Protein AF-A0A7C4GFG8-F1 (afdb_monomer)

pLDDT: mean 74.26, std 21.61, range [38.44, 98.62]

Solvent-accessible surface area (backbone atoms only — not comparable to full-atom values): 19463 Å² total; per-residue (Å²): 144,89,90,84,88,90,86,87,88,87,84,87,86,88,89,88,84,83,84,83,84,82,73,80,92,84,71,86,79,78,85,71,82,82,81,74,78,80,77,83,81,79,94,73,86,81,81,84,80,81,83,83,86,80,90,84,82,90,77,86,83,86,85,88,80,97,74,80,88,69,85,76,69,78,78,68,80,75,89,69,67,100,62,61,68,65,51,54,57,39,33,77,78,38,52,70,59,30,51,53,50,49,53,36,36,74,77,35,53,68,60,38,51,52,53,52,50,52,53,49,50,54,49,48,51,57,46,47,41,57,71,74,56,55,76,80,78,88,78,79,86,78,78,88,76,79,83,70,81,87,75,86,74,78,85,79,78,87,82,87,68,96,78,78,71,84,68,86,66,98,74,78,76,64,84,68,84,76,70,70,97,71,49,65,67,55,50,51,52,48,53,54,49,51,51,50,45,52,51,50,50,51,52,48,54,50,49,58,53,50,47,71,75,47,54,82,87,53,31,63,61,46,51,52,53,49,51,53,51,52,49,54,43,52,50,54,54,47,52,49,53,49,55,52,50,54,50,53,56,50,52,52,50,54,52,49,54,53,52,52,51,53,52,49,55,48,51,51,54,49,53,54,49,50,56,51,49,51,54,50,48,48,61,70,70,68,64,80,82,82,82,128

Secondary structure (DSSP, 8-state):
------------S--SSSSSS---S--PPP-----PPPPPPP---PPPPPPPPPP----PPPP------------PPP---S--HHHHHHHHH-HHHHHHHHHHHHH-HHHHHHHHHHHHHHHHHHHHHHHHTPPP-S-----------------------TT---PPPTT--PPP-PPPTTHHHHHHHHHHHHHHHHHHHHHHHHHHHHHHHS-TTTHHHHHHHHHHHHHHHHHHHHHHHHHHHHHHHHHHHHHHHHHHHHHHHHHHHHHHHHHHHHHHHHHHHTT-TT--

Structure (mmCIF, N/CA/C/O backbone):
data_AF-A0A7C4GFG8-F1
#
_entry.id   AF-A0A7C4GFG8-F1
#
loop_
_atom_site.group_PDB
_atom_site.id
_atom_site.type_symbol
_atom_site.label_atom_id
_atom_site.label_alt_id
_atom_site.label_comp_id
_atom_site.label_asym_id
_atom_site.label_entity_id
_atom_site.label_seq_id
_atom_site.pdbx_PDB_ins_code
_atom_site.Cartn_x
_atom_site.Cartn_y
_atom_site.Cartn_z
_atom_site.occupancy
_atom_site.B_iso_or_equiv
_atom_site.auth_seq_id
_atom_site.auth_comp_id
_atom_site.auth_asym_id
_atom_site.auth_atom_id
_atom_site.pdbx_PDB_model_num
ATOM 1 N N . MET A 1 1 ? 33.719 21.332 -24.623 1.00 42.19 1 MET A N 1
ATOM 2 C CA . MET A 1 1 ? 33.483 22.130 -23.396 1.00 42.19 1 MET A CA 1
ATOM 3 C C . MET A 1 1 ? 32.254 23.012 -23.576 1.00 42.19 1 MET A C 1
ATOM 5 O O . MET A 1 1 ? 32.405 24.100 -24.112 1.00 42.19 1 MET A O 1
ATOM 9 N N . ARG A 1 2 ? 31.061 22.526 -23.205 1.00 41.97 2 ARG A N 1
ATOM 10 C CA . ARG A 1 2 ? 29.791 23.273 -23.040 1.00 41.97 2 ARG A CA 1
ATOM 11 C C . ARG A 1 2 ? 28.675 22.237 -22.879 1.00 41.97 2 ARG A C 1
ATOM 13 O O . ARG A 1 2 ? 28.171 21.784 -23.888 1.00 41.97 2 ARG A O 1
ATOM 20 N N . PHE A 1 3 ? 28.368 21.814 -21.654 1.00 38.44 3 PHE A N 1
ATOM 21 C CA . PHE A 1 3 ? 27.073 21.226 -21.271 1.00 38.44 3 PHE A CA 1
ATOM 22 C C . PHE A 1 3 ? 27.054 21.068 -19.746 1.00 38.44 3 PHE A C 1
ATOM 24 O O . PHE A 1 3 ? 27.260 19.997 -19.189 1.00 38.44 3 PHE A O 1
ATOM 31 N N . THR A 1 4 ? 26.849 22.189 -19.065 1.00 50.50 4 THR A N 1
ATOM 32 C CA . THR A 1 4 ? 26.560 22.223 -17.633 1.00 50.50 4 THR A CA 1
ATOM 33 C C . THR A 1 4 ? 25.453 23.244 -17.484 1.00 50.50 4 THR A C 1
ATOM 35 O O . THR A 1 4 ? 25.737 24.422 -17.639 1.00 50.50 4 THR A O 1
ATOM 38 N N . ILE A 1 5 ? 24.208 22.788 -17.325 1.00 51.50 5 ILE A N 1
ATOM 39 C CA . ILE A 1 5 ? 23.040 23.475 -16.736 1.00 51.50 5 ILE A CA 1
ATOM 40 C C . ILE A 1 5 ? 21.827 22.570 -17.010 1.00 51.50 5 ILE A C 1
ATOM 42 O O . ILE A 1 5 ? 21.435 22.432 -18.164 1.00 51.50 5 ILE A O 1
ATOM 46 N N . LEU A 1 6 ? 21.290 21.948 -15.948 1.00 43.38 6 LEU A N 1
ATOM 47 C CA . LEU A 1 6 ? 19.869 21.604 -15.694 1.00 43.38 6 LEU A CA 1
ATOM 48 C C . LEU A 1 6 ? 19.703 20.319 -14.866 1.00 43.38 6 LEU A C 1
ATOM 50 O O . LEU A 1 6 ? 19.162 19.332 -15.345 1.00 43.38 6 LEU A O 1
ATOM 54 N N . ILE A 1 7 ? 20.086 20.353 -13.586 1.00 46.88 7 ILE A N 1
ATOM 55 C CA . ILE A 1 7 ? 19.428 19.533 -12.554 1.00 46.88 7 ILE A CA 1
ATOM 56 C C . ILE A 1 7 ? 19.341 20.377 -11.281 1.00 46.88 7 ILE A C 1
ATOM 58 O O . ILE A 1 7 ? 20.298 20.442 -10.517 1.00 46.88 7 ILE A O 1
ATOM 62 N N . LEU A 1 8 ? 18.215 21.068 -11.076 1.00 43.66 8 LEU A N 1
ATOM 63 C CA . LEU A 1 8 ? 17.893 21.693 -9.786 1.00 43.66 8 LEU A CA 1
ATOM 64 C C . LEU A 1 8 ? 16.396 22.029 -9.660 1.00 43.66 8 LEU A C 1
ATOM 66 O O . LEU A 1 8 ? 16.028 23.172 -9.438 1.00 43.66 8 LEU A O 1
ATOM 70 N N . VAL A 1 9 ? 15.518 21.028 -9.798 1.00 44.75 9 VAL A N 1
ATOM 71 C CA . VAL A 1 9 ? 14.131 21.099 -9.287 1.00 44.75 9 VAL A CA 1
ATOM 72 C C . VAL A 1 9 ? 13.690 19.700 -8.841 1.00 44.75 9 VAL A C 1
ATOM 74 O O . VAL A 1 9 ? 12.982 19.002 -9.556 1.00 44.75 9 VAL A O 1
ATOM 77 N N . ALA A 1 10 ? 14.153 19.257 -7.672 1.00 42.38 10 ALA A N 1
ATOM 78 C CA . ALA A 1 10 ? 13.597 18.091 -6.972 1.00 42.38 10 ALA A CA 1
ATOM 79 C C . ALA A 1 10 ? 13.963 18.123 -5.477 1.00 42.38 10 ALA A C 1
ATOM 81 O O . ALA A 1 10 ? 14.498 17.166 -4.934 1.00 42.38 10 ALA A O 1
ATOM 82 N N . LEU A 1 11 ? 13.724 19.252 -4.810 1.00 47.97 11 LEU A N 1
ATOM 83 C CA . LEU A 1 11 ? 13.857 19.389 -3.356 1.00 47.97 11 LEU A CA 1
ATOM 84 C C . LEU A 1 11 ? 12.803 20.389 -2.891 1.00 47.97 11 LEU A C 1
ATOM 86 O O . LEU A 1 11 ? 13.027 21.595 -2.888 1.00 47.97 11 LEU A O 1
ATOM 90 N N . GLY A 1 12 ? 11.608 19.892 -2.583 1.00 40.03 12 GLY A N 1
ATOM 91 C CA . GLY A 1 12 ? 10.535 20.772 -2.136 1.00 40.03 12 GLY A CA 1
ATOM 92 C C . GLY A 1 12 ? 9.185 20.113 -1.923 1.00 40.03 12 GLY A C 1
ATOM 93 O O . GLY A 1 12 ? 8.193 20.781 -2.139 1.00 40.03 12 GLY A O 1
ATOM 94 N N . PHE A 1 13 ? 9.106 18.835 -1.544 1.00 47.03 13 PHE A N 1
ATOM 95 C CA . PHE A 1 13 ? 7.849 18.255 -1.055 1.00 47.03 13 PHE A CA 1
ATOM 96 C C . PHE A 1 13 ? 8.147 17.059 -0.155 1.00 47.03 13 PHE A C 1
ATOM 98 O O . PHE A 1 13 ? 8.148 15.908 -0.578 1.00 47.03 13 PHE A O 1
ATOM 105 N N . GLY A 1 14 ? 8.462 17.343 1.103 1.00 44.38 14 GLY A N 1
ATOM 106 C CA . GLY A 1 14 ? 8.642 16.291 2.092 1.00 44.38 14 GLY A CA 1
ATOM 107 C C . GLY A 1 14 ? 9.339 16.794 3.334 1.00 44.38 14 GLY A C 1
ATOM 108 O O . GLY A 1 14 ? 10.444 16.356 3.586 1.00 44.38 14 GLY A O 1
ATOM 109 N N . TRP A 1 15 ? 8.726 17.725 4.070 1.00 40.28 15 TRP A N 1
ATOM 110 C CA . TRP A 1 15 ? 9.074 18.046 5.463 1.00 40.28 15 TRP A CA 1
ATOM 111 C C . TRP A 1 15 ? 7.936 18.874 6.085 1.00 40.28 15 TRP A C 1
ATOM 113 O O . TRP A 1 15 ? 8.014 20.089 6.216 1.00 40.28 15 TRP A O 1
ATOM 123 N N . SER A 1 16 ? 6.804 18.237 6.402 1.00 44.47 16 SER A N 1
ATOM 124 C CA . SER A 1 16 ? 5.731 18.867 7.201 1.00 44.47 16 SER A CA 1
ATOM 125 C C . SER A 1 16 ? 4.905 17.848 7.999 1.00 44.47 16 SER A C 1
ATOM 127 O O . SER A 1 16 ? 3.702 18.012 8.159 1.00 44.47 16 SER A O 1
ATOM 129 N N . ALA A 1 17 ? 5.528 16.775 8.501 1.00 47.00 17 ALA A N 1
ATOM 130 C CA . ALA A 1 17 ? 4.822 15.780 9.322 1.00 47.00 17 ALA A CA 1
ATOM 131 C C . ALA A 1 17 ? 5.626 15.278 10.538 1.00 47.00 17 ALA A C 1
ATOM 133 O O . ALA A 1 17 ? 5.360 14.191 11.038 1.00 47.00 17 ALA A O 1
ATOM 134 N N . ALA A 1 18 ? 6.600 16.053 11.032 1.00 44.81 18 ALA A N 1
ATOM 135 C CA . ALA A 1 18 ? 7.480 15.629 12.131 1.00 44.81 18 ALA A CA 1
ATOM 136 C C . ALA A 1 18 ? 7.451 16.532 13.383 1.00 44.81 18 ALA A C 1
ATOM 138 O O . ALA A 1 18 ? 8.339 16.426 14.221 1.00 44.81 18 ALA A O 1
ATOM 139 N N . SER A 1 19 ? 6.440 17.393 13.562 1.00 45.50 19 SER A N 1
ATOM 140 C CA . SER A 1 19 ? 6.396 18.328 14.710 1.00 45.50 19 SER A CA 1
ATOM 141 C C . SER A 1 19 ? 5.303 18.051 15.752 1.00 45.50 19 SER A C 1
ATOM 143 O O . SER A 1 19 ? 5.120 18.862 16.650 1.00 45.50 19 SER A O 1
ATOM 145 N N . VAL A 1 20 ? 4.589 16.918 15.695 1.00 49.31 20 VAL A N 1
ATOM 146 C CA . VAL A 1 20 ? 3.471 16.636 16.632 1.00 49.31 20 VAL A CA 1
ATOM 147 C C . VAL A 1 20 ? 3.849 15.696 17.794 1.00 49.31 20 VAL A C 1
ATOM 149 O O . VAL A 1 20 ? 3.065 15.509 18.715 1.00 49.31 20 VAL A O 1
ATOM 152 N N . LEU A 1 21 ? 5.063 15.136 17.831 1.00 47.81 21 LEU A N 1
ATOM 153 C CA . LEU A 1 21 ? 5.415 14.061 18.781 1.00 47.81 21 LEU A CA 1
ATOM 154 C C . LEU A 1 21 ? 6.311 14.457 19.969 1.00 47.81 21 LEU A C 1
ATOM 156 O O . LEU A 1 21 ? 6.759 13.580 20.699 1.00 47.81 21 LEU A O 1
ATOM 160 N N . ALA A 1 22 ? 6.534 15.749 20.220 1.00 45.22 22 ALA A N 1
ATOM 161 C CA . ALA A 1 22 ? 7.374 16.215 21.331 1.00 45.22 22 ALA A CA 1
ATOM 162 C C . ALA A 1 22 ? 6.616 17.075 22.360 1.00 45.22 22 ALA A C 1
ATOM 164 O O . ALA A 1 22 ? 7.154 18.061 22.856 1.00 45.22 22 ALA A O 1
ATOM 165 N N . GLN A 1 23 ? 5.366 16.724 22.685 1.00 53.97 23 GLN A N 1
ATOM 166 C CA . GLN A 1 23 ? 4.649 17.363 23.791 1.00 53.97 23 GLN A CA 1
ATOM 167 C C . GLN A 1 23 ? 4.740 16.474 25.046 1.00 53.97 23 GLN A C 1
ATOM 169 O O . GLN A 1 23 ? 4.225 15.353 25.029 1.00 53.97 23 GLN A O 1
ATOM 174 N N . PRO A 1 24 ? 5.425 16.913 26.120 1.00 56.06 24 PRO A N 1
ATOM 175 C CA . PRO A 1 24 ? 5.509 16.151 27.360 1.00 56.06 24 PRO A CA 1
ATOM 176 C C . PRO A 1 24 ? 4.116 16.027 28.007 1.00 56.06 24 PRO A C 1
ATOM 178 O O . PRO A 1 24 ? 3.347 16.993 28.002 1.00 56.06 24 PRO A O 1
ATOM 181 N N . PRO A 1 25 ? 3.763 14.864 28.578 1.00 53.62 25 PRO A N 1
ATOM 182 C CA . PRO A 1 25 ? 2.481 14.683 29.243 1.00 53.62 25 PRO A CA 1
ATOM 183 C C . PRO A 1 25 ? 2.503 15.408 30.596 1.00 53.62 25 PRO A C 1
ATOM 185 O O . PRO A 1 25 ? 3.206 14.972 31.503 1.00 53.62 25 PRO A O 1
ATOM 188 N N . GLY A 1 26 ? 1.734 16.491 30.764 1.00 62.00 26 GLY A N 1
ATOM 189 C CA . GLY A 1 26 ? 1.419 16.975 32.119 1.00 62.00 26 GLY A CA 1
ATOM 190 C C . GLY A 1 26 ? 1.285 18.476 32.374 1.00 62.00 26 GLY A C 1
ATOM 191 O O . GLY A 1 26 ? 1.557 18.896 33.493 1.00 62.00 26 GLY A O 1
ATOM 192 N N . GLY A 1 27 ? 0.851 19.292 31.411 1.00 63.72 27 GLY A N 1
ATOM 193 C CA . GLY A 1 27 ? 0.463 20.684 31.682 1.00 63.72 27 GLY A CA 1
ATOM 194 C C . GLY A 1 27 ? -1.016 20.926 31.363 1.00 63.72 27 GLY A C 1
ATOM 195 O O . GLY A 1 27 ? -1.423 20.602 30.246 1.00 63.72 27 GLY A O 1
ATOM 196 N N . PRO A 1 28 ? -1.840 21.478 32.279 1.00 67.69 28 PRO A N 1
ATOM 197 C CA . PRO A 1 28 ? -3.154 21.989 31.904 1.00 67.69 28 PRO A CA 1
ATOM 198 C C . PRO A 1 28 ? -2.977 23.137 30.892 1.00 67.69 28 PRO A C 1
ATOM 200 O O . PRO A 1 28 ? -2.089 23.974 31.074 1.00 67.69 28 PRO A O 1
ATOM 203 N N . PRO A 1 29 ? -3.774 23.184 29.810 1.00 67.00 29 PRO A N 1
ATOM 204 C CA . PRO A 1 29 ? -3.643 24.228 28.802 1.00 67.00 29 PRO A CA 1
ATOM 205 C C . PRO A 1 29 ? -3.957 25.603 29.419 1.00 67.00 29 PRO A C 1
ATOM 207 O O . PRO A 1 29 ? -4.946 25.725 30.149 1.00 67.00 29 PRO A O 1
ATOM 210 N N . PRO A 1 30 ? -3.156 26.650 29.141 1.00 61.06 30 PRO A N 1
ATOM 211 C CA . PRO A 1 30 ? -3.517 28.011 29.512 1.00 61.06 30 PRO A CA 1
ATOM 212 C C . PRO A 1 30 ? -4.810 28.397 28.787 1.00 61.06 30 PRO A C 1
ATOM 214 O O . PRO A 1 30 ? -4.969 28.121 27.597 1.00 61.06 30 PRO A O 1
ATOM 217 N N . GLY A 1 31 ? -5.746 28.990 29.530 1.00 59.22 31 GLY A N 1
ATOM 218 C CA . GLY A 1 31 ? -7.081 29.347 29.057 1.00 59.22 31 GLY A CA 1
ATOM 219 C C . GLY A 1 31 ? -7.044 30.130 27.748 1.00 59.22 31 GLY A C 1
ATOM 220 O O . GLY A 1 31 ? -6.620 31.284 27.711 1.00 59.22 31 GLY A O 1
ATOM 221 N N . GLY A 1 32 ? -7.500 29.486 26.674 1.00 57.28 32 GLY A N 1
ATOM 222 C CA . GLY A 1 32 ? -7.775 30.151 25.408 1.00 57.28 32 GLY A CA 1
ATOM 223 C C . GLY A 1 32 ? -9.000 31.066 25.537 1.00 57.28 32 GLY A C 1
ATOM 224 O O . GLY A 1 32 ? -9.906 30.763 26.321 1.00 57.28 32 GLY A O 1
ATOM 225 N N . PRO A 1 33 ? -9.046 32.183 24.792 1.00 57.56 33 PRO A N 1
ATOM 226 C CA . PRO A 1 33 ? -10.185 33.093 24.796 1.00 57.56 33 PRO A CA 1
ATOM 227 C C . PRO A 1 33 ? -11.453 32.339 24.385 1.00 57.56 33 PRO A C 1
ATOM 229 O O . PRO A 1 33 ? -11.453 31.586 23.411 1.00 57.56 33 PRO A O 1
ATOM 232 N N . GLY A 1 34 ? -12.519 32.519 25.167 1.00 47.25 34 GLY A N 1
ATOM 233 C CA . GLY A 1 34 ? -13.790 31.826 24.996 1.00 47.25 34 GLY A CA 1
ATOM 234 C C . GLY A 1 34 ? -14.332 31.989 23.581 1.00 47.25 34 GLY A C 1
ATOM 235 O O . GLY A 1 34 ? -14.746 33.076 23.183 1.00 47.25 34 GLY A O 1
ATOM 236 N N . VAL A 1 35 ? -14.343 30.889 22.831 1.00 56.28 35 VAL A N 1
ATOM 237 C CA . VAL A 1 35 ? -15.057 30.796 21.560 1.00 56.28 35 VAL A CA 1
ATOM 238 C C . VAL A 1 35 ? -16.542 30.795 21.897 1.00 56.28 35 VAL A C 1
ATOM 240 O O . VAL A 1 35 ? -17.105 29.791 22.332 1.00 56.28 35 VAL A O 1
ATOM 243 N N . GLN A 1 36 ? -17.152 31.966 21.763 1.00 66.44 36 GLN A N 1
ATOM 244 C CA . GLN A 1 36 ? -18.590 32.147 21.855 1.00 66.44 36 GLN A CA 1
ATOM 245 C C . GLN A 1 36 ? -19.236 31.342 20.709 1.00 66.44 36 GLN A C 1
ATOM 247 O O . GLN A 1 36 ? -18.805 31.486 19.561 1.00 66.44 36 GLN A O 1
ATOM 252 N N . PRO A 1 37 ? -20.205 30.451 20.982 1.00 66.44 37 PRO A N 1
ATOM 253 C CA . PRO A 1 37 ? -20.871 29.700 19.927 1.00 66.44 37 PRO A CA 1
ATOM 254 C C . PRO A 1 37 ? -21.587 30.668 18.970 1.00 66.44 37 PRO A C 1
ATOM 256 O O . PRO A 1 37 ? -22.154 31.663 19.431 1.00 66.44 37 PRO A O 1
ATOM 259 N N . PRO A 1 38 ? -21.560 30.408 17.651 1.00 70.50 38 PRO A N 1
ATOM 260 C CA . PRO A 1 38 ? -22.229 31.266 16.685 1.00 70.50 38 PRO A CA 1
ATOM 261 C C . PRO A 1 38 ? -23.745 31.285 16.945 1.00 70.50 38 PRO A C 1
ATOM 263 O O . PRO A 1 38 ? -24.314 30.249 17.306 1.00 70.50 38 PRO A O 1
ATOM 266 N N . PRO A 1 39 ? -24.409 32.441 16.769 1.00 74.69 39 PRO A N 1
ATOM 267 C CA . PRO A 1 39 ? -25.857 32.533 16.890 1.00 74.69 39 PRO A CA 1
ATOM 268 C C . PRO A 1 39 ? -26.555 31.658 15.832 1.00 74.69 39 PRO A C 1
ATOM 270 O O . PRO A 1 39 ? -25.982 31.400 14.768 1.00 74.69 39 PRO A O 1
ATOM 273 N N . PRO A 1 40 ? -27.783 31.184 16.109 1.00 65.31 40 PRO A N 1
ATOM 274 C CA . PRO A 1 40 ? -28.552 30.386 15.163 1.00 65.31 40 PRO A CA 1
ATOM 275 C C . PRO A 1 40 ? -28.792 31.176 13.873 1.00 65.31 40 PRO A C 1
ATOM 277 O O . PRO A 1 40 ? -29.201 32.335 13.912 1.00 65.31 40 PRO A O 1
ATOM 280 N N . ALA A 1 41 ? -28.511 30.535 12.738 1.00 60.66 41 ALA A N 1
ATOM 281 C CA . ALA A 1 41 ? -28.744 31.100 11.419 1.00 60.66 41 ALA A CA 1
ATOM 282 C C . ALA A 1 41 ? -30.241 31.377 11.226 1.00 60.66 41 ALA A C 1
ATOM 284 O O . ALA A 1 41 ? -31.071 30.471 11.330 1.00 60.66 41 ALA A O 1
ATOM 285 N N . ASP A 1 42 ? -30.542 32.643 10.962 1.00 59.41 42 ASP A N 1
ATOM 286 C CA . ASP A 1 42 ? -31.864 33.162 10.650 1.00 59.41 42 ASP A CA 1
ATOM 287 C C . ASP A 1 42 ? -32.376 32.527 9.347 1.00 59.41 42 ASP A C 1
ATOM 289 O O . ASP A 1 42 ? -31.720 32.572 8.302 1.00 59.41 42 ASP A O 1
ATOM 293 N N . VAL A 1 43 ? -33.527 31.861 9.428 1.00 53.12 43 VAL A N 1
ATOM 294 C CA . VAL A 1 43 ? -34.196 31.196 8.304 1.00 53.12 43 VAL A CA 1
ATOM 295 C C . VAL A 1 43 ? -35.145 32.218 7.682 1.00 53.12 43 VAL A C 1
ATOM 297 O O . VAL A 1 43 ? -36.357 32.149 7.860 1.00 53.12 43 VAL A O 1
ATOM 300 N N . GLY A 1 44 ? -34.579 33.196 6.979 1.00 58.41 44 GLY A N 1
ATOM 301 C CA . GLY A 1 44 ? -35.319 34.232 6.264 1.00 58.41 44 GLY A CA 1
ATOM 302 C C . GLY A 1 44 ? -34.850 34.341 4.817 1.00 58.41 44 GLY A C 1
ATOM 303 O O . GLY A 1 44 ? -33.655 34.340 4.551 1.00 58.41 44 GLY A O 1
ATOM 304 N N . ASP A 1 45 ? -35.805 34.432 3.895 1.00 55.50 45 ASP A N 1
ATOM 305 C CA . ASP A 1 45 ? -35.634 34.761 2.474 1.00 55.50 45 ASP A CA 1
ATOM 306 C C . ASP A 1 45 ? -35.051 33.687 1.549 1.00 55.50 45 ASP A C 1
ATOM 308 O O . ASP A 1 45 ? -33.948 33.764 1.005 1.00 55.50 45 ASP A O 1
ATOM 312 N N . ARG A 1 46 ? -35.911 32.710 1.242 1.00 54.53 46 ARG A N 1
ATOM 313 C CA . ARG A 1 46 ? -35.815 31.933 0.004 1.00 54.53 46 ARG A CA 1
ATOM 314 C C . ARG A 1 46 ? -36.631 32.653 -1.088 1.00 54.53 46 ARG A C 1
ATOM 316 O O . ARG A 1 46 ? -37.846 32.758 -0.928 1.00 54.53 46 ARG A O 1
ATOM 323 N N . PRO A 1 47 ? -36.017 33.146 -2.180 1.00 66.25 47 PRO A N 1
ATOM 324 C CA . PRO A 1 47 ? -36.748 33.827 -3.248 1.00 66.25 47 PRO A CA 1
ATOM 325 C C . PRO A 1 47 ? -37.699 32.868 -3.994 1.00 66.25 47 PRO A C 1
ATOM 327 O O . PRO A 1 47 ? -37.411 31.668 -4.085 1.00 66.25 47 PRO A O 1
ATOM 330 N N . PRO A 1 48 ? -38.832 33.373 -4.523 1.00 65.12 48 PRO A N 1
ATOM 331 C CA . PRO A 1 48 ? -39.842 32.556 -5.188 1.00 65.12 48 PRO A CA 1
ATOM 332 C C . PRO A 1 48 ? -39.337 31.970 -6.513 1.00 65.12 48 PRO A C 1
ATOM 334 O O . PRO A 1 48 ? -38.555 32.584 -7.239 1.00 65.12 48 PRO A O 1
ATOM 337 N N . ALA A 1 49 ? -39.800 30.756 -6.813 1.00 65.62 49 ALA A N 1
ATOM 338 C CA . ALA A 1 49 ? -39.474 30.020 -8.029 1.00 65.62 49 ALA A CA 1
ATOM 339 C C . ALA A 1 49 ? -40.034 30.709 -9.295 1.00 65.62 49 ALA A C 1
ATOM 341 O O . ALA A 1 49 ? -41.132 31.269 -9.240 1.00 65.62 49 ALA A O 1
ATOM 342 N N . PRO A 1 50 ? -39.323 30.644 -10.438 1.00 72.00 50 PRO A N 1
ATOM 343 C CA . PRO A 1 50 ? -39.836 31.142 -11.711 1.00 72.00 50 PRO A CA 1
ATOM 344 C C . PRO A 1 50 ? -40.983 30.260 -12.250 1.00 72.00 50 PRO A C 1
ATOM 346 O O . PRO A 1 50 ? -41.017 29.058 -11.966 1.00 72.00 50 PRO A O 1
ATOM 349 N N . PRO A 1 51 ? -41.925 30.840 -13.020 1.00 68.00 51 PRO A N 1
ATOM 350 C CA . PRO A 1 51 ? -43.055 30.114 -13.594 1.00 68.00 51 PRO A CA 1
ATOM 351 C C . PRO A 1 51 ? -42.629 29.174 -14.742 1.00 68.00 51 PRO A C 1
ATOM 353 O O . PRO A 1 51 ? -41.578 29.385 -15.347 1.00 68.00 51 PRO A O 1
ATOM 356 N N . PRO A 1 52 ? -43.435 28.140 -15.051 1.00 63.69 52 PRO A N 1
ATOM 357 C CA . PRO A 1 52 ? -43.170 27.214 -16.149 1.00 63.69 52 PRO A CA 1
ATOM 358 C C . PRO A 1 52 ? -43.492 27.838 -17.516 1.00 63.69 52 PRO A C 1
ATOM 360 O O . PRO A 1 52 ? -44.569 28.403 -17.707 1.00 63.69 52 PRO A O 1
ATOM 363 N N . ASP A 1 53 ? -42.573 27.679 -18.470 1.00 61.16 53 ASP A N 1
ATOM 364 C CA . ASP A 1 53 ? -42.769 28.042 -19.875 1.00 61.16 53 ASP A CA 1
ATOM 365 C C . ASP A 1 53 ? -43.876 27.188 -20.514 1.00 61.16 53 ASP A C 1
ATOM 367 O O . ASP A 1 53 ? -43.854 25.954 -20.464 1.00 61.16 53 ASP A O 1
ATOM 371 N N . GLY A 1 54 ? -44.860 27.867 -21.107 1.00 49.50 54 GLY A N 1
ATOM 372 C CA . GLY A 1 54 ? -45.923 27.253 -21.898 1.00 49.50 54 GLY A CA 1
ATOM 373 C C . GLY A 1 54 ? -45.450 26.823 -23.298 1.00 49.50 54 GLY A C 1
ATOM 374 O O . GLY A 1 54 ? -44.420 27.301 -23.778 1.00 49.50 54 GLY A O 1
ATOM 375 N N . PRO A 1 55 ? -46.195 25.930 -23.974 1.00 69.75 55 PRO A N 1
ATOM 376 C CA . PRO A 1 55 ? -45.881 25.464 -25.316 1.00 69.75 55 PRO A CA 1
ATOM 377 C C . PRO A 1 55 ? -46.645 26.285 -26.358 1.00 69.75 55 PRO A C 1
ATOM 379 O O . PRO A 1 55 ? -47.864 26.354 -26.284 1.00 69.75 55 PRO A O 1
ATOM 382 N N . ASP A 1 56 ? -45.963 26.851 -27.352 1.00 47.84 56 ASP A N 1
ATOM 383 C CA . ASP A 1 56 ? -46.610 27.251 -28.605 1.00 47.84 56 ASP A CA 1
ATOM 384 C C . ASP A 1 56 ? -45.597 27.477 -29.730 1.00 47.84 56 ASP A C 1
ATOM 386 O O . ASP A 1 56 ? -44.491 27.970 -29.511 1.00 47.84 56 ASP A O 1
ATOM 390 N N . GLY A 1 57 ? -46.023 27.165 -30.955 1.00 44.25 57 GLY A N 1
ATOM 391 C CA . GLY A 1 57 ? -45.444 27.765 -32.156 1.00 44.25 57 GLY A CA 1
ATOM 392 C C . GLY A 1 57 ? -44.877 26.795 -33.180 1.00 44.25 57 GLY A C 1
ATOM 393 O O . GLY A 1 57 ? -43.670 26.738 -33.398 1.00 44.25 57 GLY A O 1
ATOM 394 N N . GLY A 1 58 ? -45.765 26.088 -33.878 1.00 50.09 58 GLY A N 1
ATOM 395 C CA . GLY A 1 58 ? -45.451 25.515 -35.180 1.00 50.09 58 GLY A CA 1
ATOM 396 C C . GLY A 1 58 ? -45.127 26.604 -36.210 1.00 50.09 58 GLY A C 1
ATOM 397 O O . GLY A 1 58 ? -45.803 27.626 -36.292 1.00 50.09 58 GLY A O 1
ATOM 398 N N . GLY A 1 59 ? -44.106 26.350 -37.026 1.00 42.06 59 GLY A N 1
ATOM 399 C CA . GLY A 1 59 ? -43.758 27.147 -38.197 1.00 42.06 59 GLY A CA 1
ATOM 400 C C . GLY A 1 59 ? -43.161 26.244 -39.271 1.00 42.06 59 GLY A C 1
ATOM 401 O O . GLY A 1 59 ? -42.062 25.721 -39.111 1.00 42.06 59 GLY A O 1
ATOM 402 N N . ALA A 1 60 ? -43.925 26.021 -40.338 1.00 49.53 60 ALA A N 1
ATOM 403 C CA . ALA A 1 60 ? -43.513 25.282 -41.528 1.00 49.53 60 ALA A CA 1
ATOM 404 C C . ALA A 1 60 ? -42.445 26.053 -42.344 1.00 49.53 60 ALA A C 1
ATOM 406 O O . ALA A 1 60 ? -42.383 27.281 -42.259 1.00 49.53 60 ALA A O 1
ATOM 407 N N . PRO A 1 61 ? -41.620 25.365 -43.159 1.00 57.84 61 PRO A N 1
ATOM 408 C CA . PRO A 1 61 ? -40.527 25.992 -43.902 1.00 57.84 61 PRO A CA 1
ATOM 409 C C . PRO A 1 61 ? -40.987 26.567 -45.256 1.00 57.84 61 PRO A C 1
ATOM 411 O O . PRO A 1 61 ? -41.783 25.927 -45.949 1.00 57.84 61 PRO A O 1
ATOM 414 N N . PRO A 1 62 ? -40.439 27.709 -45.713 1.00 56.31 62 PRO A N 1
ATOM 415 C CA . PRO A 1 62 ? -40.533 28.096 -47.110 1.00 56.31 62 PRO A CA 1
ATOM 416 C C . PRO A 1 62 ? -39.442 27.411 -47.943 1.00 56.31 62 PRO A C 1
ATOM 418 O O . PRO A 1 62 ? -38.257 27.396 -47.608 1.00 56.31 62 PRO A O 1
ATOM 421 N N . ALA A 1 63 ? -39.886 26.844 -49.060 1.00 53.50 63 ALA A N 1
ATOM 422 C CA . ALA A 1 63 ? -39.061 26.294 -50.117 1.00 53.50 63 ALA A CA 1
ATOM 423 C C . ALA A 1 63 ? -38.400 27.401 -50.957 1.00 53.50 63 ALA A C 1
ATOM 425 O O . ALA A 1 63 ? -39.030 28.411 -51.262 1.00 53.50 63 ALA A O 1
ATOM 426 N N . GLY A 1 64 ? -37.180 27.131 -51.432 1.00 44.09 64 GLY A N 1
ATOM 427 C CA . GLY A 1 64 ? -36.671 27.685 -52.690 1.00 44.09 64 GLY A CA 1
ATOM 428 C C . GLY A 1 64 ? -35.342 28.436 -52.613 1.00 44.09 64 GLY A C 1
ATOM 429 O O . GLY A 1 64 ? -35.321 29.611 -52.275 1.00 44.09 64 GLY A O 1
ATOM 430 N N . ALA A 1 65 ? -34.252 27.776 -53.026 1.00 42.72 65 ALA A N 1
ATOM 431 C CA . ALA A 1 65 ? -33.374 28.218 -54.126 1.00 42.72 65 ALA A CA 1
ATOM 432 C C . ALA A 1 65 ? -32.138 27.290 -54.257 1.00 42.72 65 ALA A C 1
ATOM 434 O O . ALA A 1 65 ? -31.457 27.033 -53.263 1.00 42.72 65 ALA A O 1
ATOM 435 N N . PRO A 1 66 ? -31.798 26.798 -55.466 1.00 59.03 66 PRO A N 1
ATOM 436 C CA . PRO A 1 66 ? -30.600 25.997 -55.699 1.00 59.03 66 PRO A CA 1
ATOM 437 C C . PRO A 1 66 ? -29.392 26.911 -55.959 1.00 59.03 66 PRO A C 1
ATOM 439 O O . PRO A 1 66 ? -29.135 27.337 -57.083 1.00 59.03 66 PRO A O 1
ATOM 442 N N . GLY A 1 67 ? -28.639 27.221 -54.903 1.00 42.81 67 GLY A N 1
ATOM 443 C CA . GLY A 1 67 ? -27.394 27.987 -54.975 1.00 42.81 67 GLY A CA 1
ATOM 444 C C . GLY A 1 67 ? -26.166 27.104 -54.760 1.00 42.81 67 GLY A C 1
ATOM 445 O O . GLY A 1 67 ? -25.926 26.642 -53.653 1.00 42.81 67 GLY A O 1
ATOM 446 N N . ARG A 1 68 ? -25.414 26.863 -55.840 1.00 41.91 68 ARG A N 1
ATOM 447 C CA . ARG A 1 68 ? -23.980 26.508 -55.915 1.00 41.91 68 ARG A CA 1
ATOM 448 C C . ARG A 1 68 ? -23.303 26.002 -54.625 1.00 41.91 68 ARG A C 1
ATOM 450 O O . ARG A 1 68 ? -22.879 26.781 -53.778 1.00 41.91 68 ARG A O 1
ATOM 457 N N . ARG A 1 69 ? -23.043 24.690 -54.591 1.00 45.00 69 ARG A N 1
ATOM 458 C CA . ARG A 1 69 ? -22.048 24.054 -53.715 1.00 45.00 69 ARG A CA 1
ATOM 459 C C . ARG A 1 69 ? -20.644 24.527 -54.105 1.00 45.00 69 ARG A C 1
ATOM 461 O O . ARG A 1 69 ? -20.031 23.971 -55.013 1.00 45.00 69 ARG A O 1
ATOM 468 N N . LEU A 1 70 ? -20.147 25.557 -53.432 1.00 42.72 70 LEU A N 1
ATOM 469 C CA . LEU A 1 70 ? -18.710 25.726 -53.254 1.00 42.72 70 LEU A CA 1
ATOM 470 C C . LEU A 1 70 ? -18.310 24.789 -52.116 1.00 42.72 70 LEU A C 1
ATOM 472 O O . LEU A 1 70 ? -18.997 24.724 -51.102 1.00 42.72 70 LEU A O 1
ATOM 476 N N . PHE A 1 71 ? -17.258 24.008 -52.337 1.00 47.41 71 PHE A N 1
ATOM 477 C CA . PHE A 1 71 ? -16.665 23.114 -51.352 1.00 47.41 71 PHE A CA 1
ATOM 478 C C . PHE A 1 71 ? -16.361 23.884 -50.056 1.00 47.41 71 PHE A C 1
ATOM 480 O O . PHE A 1 71 ? -15.324 24.534 -49.944 1.00 47.41 71 PHE A O 1
ATOM 487 N N . GLU A 1 72 ? -17.252 23.802 -49.067 1.00 39.00 72 GLU A N 1
ATOM 488 C CA . GLU A 1 72 ? -16.871 23.983 -47.672 1.00 39.00 72 GLU A CA 1
ATOM 489 C C . GLU A 1 72 ? -15.990 22.789 -47.318 1.00 39.00 72 GLU A C 1
ATOM 491 O O . GLU A 1 72 ? -16.459 21.668 -47.107 1.00 39.00 72 GLU A O 1
ATOM 496 N N . SER A 1 73 ? -14.679 23.027 -47.327 1.00 49.69 73 SER A N 1
ATOM 497 C CA . SER A 1 73 ? -13.722 22.174 -46.637 1.00 49.69 73 SER A CA 1
ATOM 498 C C . SER A 1 73 ? -14.270 21.876 -45.239 1.00 49.69 73 SER A C 1
ATOM 500 O O . SER A 1 73 ? -14.671 22.823 -44.555 1.00 49.69 73 SER A O 1
ATOM 502 N N . PRO A 1 74 ? -14.315 20.605 -44.798 1.00 50.53 74 PRO A N 1
ATOM 503 C CA . PRO A 1 74 ? -14.798 20.278 -43.467 1.00 50.53 74 PRO A CA 1
ATOM 504 C C . PRO A 1 74 ? -13.996 21.104 -42.469 1.00 50.53 74 PRO A C 1
ATOM 506 O O . PRO A 1 74 ? -12.764 21.058 -42.479 1.00 50.53 74 PRO A O 1
ATOM 509 N N . ALA A 1 75 ? -14.713 21.902 -41.676 1.00 48.50 75 ALA A N 1
ATOM 510 C CA . ALA A 1 75 ? -14.151 22.723 -40.623 1.00 48.50 75 ALA A CA 1
ATOM 511 C C . ALA A 1 75 ? -13.109 21.896 -39.866 1.00 48.50 75 ALA A C 1
ATOM 513 O O . ALA A 1 75 ? -13.428 20.859 -39.273 1.00 48.50 75 ALA A O 1
ATOM 514 N N . GLY A 1 76 ? -11.848 22.324 -39.958 1.00 49.16 76 GLY A N 1
ATOM 515 C CA . GLY A 1 76 ? -10.776 21.737 -39.175 1.00 49.16 76 GLY A CA 1
ATOM 516 C C . GLY A 1 76 ? -11.180 21.726 -37.699 1.00 49.16 76 GLY A C 1
ATOM 517 O O . GLY A 1 76 ? -11.955 22.592 -37.274 1.00 49.16 76 GLY A O 1
ATOM 518 N N . PRO A 1 77 ? -10.703 20.742 -36.915 1.00 54.81 77 PRO A N 1
ATOM 519 C CA . PRO A 1 77 ? -11.013 20.678 -35.495 1.00 54.81 77 PRO A CA 1
ATOM 520 C C . PRO A 1 77 ? -10.731 22.052 -34.873 1.00 54.81 77 PRO A C 1
ATOM 522 O O . PRO A 1 77 ? -9.683 22.633 -35.175 1.00 54.81 77 PRO A O 1
ATOM 525 N N . PRO A 1 78 ? -11.655 22.599 -34.059 1.00 54.16 78 PRO A N 1
ATOM 526 C CA . PRO A 1 78 ? -11.462 23.916 -33.474 1.00 54.16 78 PRO A CA 1
ATOM 527 C C . PRO A 1 78 ? -10.105 23.940 -32.759 1.00 54.16 78 PRO A C 1
ATOM 529 O O . PRO A 1 78 ? -9.740 22.921 -32.157 1.00 54.16 78 PRO A O 1
ATOM 532 N N . PRO A 1 79 ? -9.346 25.049 -32.831 1.00 46.91 79 PRO A N 1
ATOM 533 C CA . PRO A 1 79 ? -8.078 25.192 -32.132 1.00 46.91 79 PRO A CA 1
ATOM 534 C C . PRO A 1 79 ? -8.351 25.148 -30.628 1.00 46.91 79 PRO A C 1
ATOM 536 O O . PRO A 1 79 ? -8.597 26.157 -29.972 1.00 46.91 79 PRO A O 1
ATOM 539 N N . GLY A 1 80 ? -8.383 23.936 -30.085 1.00 45.88 80 GLY A N 1
ATOM 540 C CA . GLY A 1 80 ? -8.436 23.702 -28.662 1.00 45.88 80 GLY A CA 1
ATOM 541 C C . GLY A 1 80 ? -7.132 24.211 -28.079 1.00 45.88 80 GLY A C 1
ATOM 542 O O . GLY A 1 80 ? -6.057 23.863 -28.570 1.00 45.88 80 GLY A O 1
ATOM 543 N N . GLY A 1 81 ? -7.225 25.010 -27.016 1.00 55.75 81 GLY A N 1
ATOM 544 C CA . GLY A 1 81 ? -6.093 25.232 -26.121 1.00 55.75 81 GLY A CA 1
ATOM 545 C C . GLY A 1 81 ? -5.518 23.898 -25.618 1.00 55.75 81 GLY A C 1
ATOM 546 O O . GLY A 1 81 ? -5.996 22.834 -26.019 1.00 55.75 81 GLY A O 1
ATOM 547 N N . PRO A 1 82 ? -4.507 23.907 -24.735 1.00 56.56 82 PRO A N 1
ATOM 548 C CA . PRO A 1 82 ? -3.980 22.695 -24.105 1.00 56.56 82 PRO A CA 1
ATOM 549 C C . PRO A 1 82 ? -5.087 22.012 -23.281 1.00 56.56 82 PRO A C 1
ATOM 551 O O . PRO A 1 82 ? -5.239 22.211 -22.080 1.00 56.56 82 PRO A O 1
ATOM 554 N N . GLY A 1 83 ? -5.944 21.276 -23.977 1.00 57.03 83 GLY A N 1
ATOM 555 C CA . GLY A 1 83 ? -7.143 20.659 -23.465 1.00 57.03 83 GLY A CA 1
ATOM 556 C C . GLY A 1 83 ? -6.751 19.367 -22.790 1.00 57.03 83 GLY A C 1
ATOM 557 O O . GLY A 1 83 ? -5.945 18.602 -23.321 1.00 57.03 83 GLY A O 1
ATOM 558 N N . ASP A 1 84 ? -7.343 19.141 -21.624 1.00 80.88 84 ASP A N 1
ATOM 559 C CA . ASP A 1 84 ? -7.130 17.951 -20.814 1.00 80.88 84 ASP A CA 1
ATOM 560 C C . ASP A 1 84 ? -7.231 16.683 -21.688 1.00 80.88 84 ASP A C 1
ATOM 562 O O . ASP A 1 84 ? -8.312 16.395 -22.225 1.00 80.88 84 ASP A O 1
ATOM 566 N N . PRO A 1 85 ? -6.141 15.912 -21.872 1.00 85.31 85 PRO A N 1
ATOM 567 C CA . PRO A 1 85 ? -6.130 14.745 -22.757 1.00 85.31 85 PRO A CA 1
ATOM 568 C C . PRO A 1 85 ? -7.159 13.693 -22.320 1.00 85.31 85 PRO A C 1
ATOM 570 O O . PRO A 1 85 ? -7.733 12.991 -23.157 1.00 85.31 85 PRO A O 1
ATOM 573 N N . LEU A 1 86 ? -7.467 13.648 -21.020 1.00 85.31 86 LEU A N 1
ATOM 574 C CA . LEU A 1 86 ? -8.525 12.819 -20.448 1.00 85.31 86 LEU A CA 1
ATOM 575 C C . LEU A 1 86 ? -9.909 13.177 -20.997 1.00 85.31 86 LEU A C 1
ATOM 577 O O . LEU A 1 86 ? -10.646 12.287 -21.420 1.00 85.31 86 LEU A O 1
ATOM 581 N N . LEU A 1 87 ? -10.262 14.464 -21.056 1.00 89.06 87 LEU A N 1
ATOM 582 C CA . LEU A 1 87 ? -11.572 14.886 -21.558 1.00 89.06 87 LEU A CA 1
ATOM 583 C C . LEU A 1 87 ? -11.720 14.602 -23.053 1.00 89.06 87 LEU A C 1
ATOM 585 O O . LEU A 1 87 ? -12.805 14.216 -23.478 1.00 89.06 87 LEU A O 1
ATOM 589 N N . ARG A 1 88 ? -10.636 14.689 -23.837 1.00 88.44 88 ARG A N 1
ATOM 590 C CA . ARG A 1 88 ? -10.647 14.275 -25.253 1.00 88.44 88 ARG A CA 1
ATOM 591 C C . ARG A 1 88 ? -10.953 12.787 -25.406 1.00 88.44 88 ARG A C 1
ATOM 593 O O . ARG A 1 88 ? -11.772 12.414 -26.245 1.00 88.44 88 ARG A O 1
ATOM 600 N N . LEU A 1 89 ? -10.331 11.945 -24.584 1.00 88.50 89 LEU A N 1
ATOM 601 C CA . LEU A 1 89 ? -10.532 10.498 -24.633 1.00 88.50 89 LEU A CA 1
ATOM 602 C C . LEU A 1 89 ? -11.945 10.103 -24.177 1.00 88.50 89 LEU A C 1
ATOM 604 O O . LEU A 1 89 ? -12.580 9.248 -24.799 1.00 88.50 89 LEU A O 1
ATOM 608 N N . VAL A 1 90 ? -12.473 10.771 -23.145 1.00 91.81 90 VAL A N 1
ATOM 609 C CA . VAL A 1 90 ? -13.865 10.589 -22.705 1.00 91.81 90 VAL A CA 1
ATOM 610 C C . VAL A 1 90 ? -14.836 11.086 -23.772 1.00 91.81 90 VAL A C 1
ATOM 612 O O . VAL A 1 90 ? -15.792 10.380 -24.071 1.00 91.81 90 VAL A O 1
ATOM 615 N N . HIS A 1 91 ? -14.584 12.238 -24.397 1.00 91.12 91 HIS A N 1
ATOM 616 C CA . HIS A 1 91 ? -15.450 12.794 -25.438 1.00 91.12 91 HIS A CA 1
ATOM 617 C C . HIS A 1 91 ? -15.556 11.870 -26.654 1.00 91.12 91 HIS A C 1
ATOM 619 O O . HIS A 1 91 ? -16.658 11.643 -27.146 1.00 91.12 91 HIS A O 1
ATOM 625 N N . ALA A 1 92 ? -14.442 11.259 -27.073 1.00 89.44 92 ALA A N 1
ATOM 626 C CA . ALA A 1 92 ? -14.413 10.317 -28.191 1.00 89.44 92 ALA A CA 1
ATOM 627 C C . ALA A 1 92 ? -15.263 9.054 -27.953 1.00 89.44 92 ALA A C 1
ATOM 629 O O . ALA A 1 92 ? -15.804 8.494 -28.902 1.00 89.44 92 ALA A O 1
ATOM 630 N N . ARG A 1 93 ? -15.388 8.587 -26.701 1.00 90.81 93 ARG A N 1
ATOM 631 C CA . ARG A 1 93 ? -16.166 7.377 -26.366 1.00 90.81 93 ARG A CA 1
ATOM 632 C C . ARG A 1 93 ? -17.574 7.671 -25.853 1.00 90.81 93 ARG A C 1
ATOM 634 O O . ARG A 1 93 ? -18.478 6.862 -26.047 1.00 90.81 93 ARG A O 1
ATOM 641 N N . ARG A 1 94 ? -17.745 8.772 -25.123 1.00 94.25 94 ARG A N 1
ATOM 642 C CA . ARG A 1 94 ? -18.968 9.176 -24.415 1.00 94.25 94 ARG A CA 1
ATOM 643 C C . ARG A 1 94 ? -19.099 10.708 -24.407 1.00 94.25 94 ARG A C 1
ATOM 645 O O . ARG A 1 94 ? -18.795 11.340 -23.389 1.00 94.25 94 ARG A O 1
ATOM 652 N N . PRO A 1 95 ? -19.589 11.312 -25.505 1.00 91.88 95 PRO A N 1
ATOM 653 C CA . PRO A 1 95 ? -19.646 12.767 -25.656 1.00 91.88 95 PRO A CA 1
ATOM 654 C C . PRO A 1 95 ? -20.525 13.447 -24.595 1.00 91.88 95 PRO A C 1
ATOM 656 O O . PRO A 1 95 ? -20.154 14.504 -24.087 1.00 91.88 95 PRO A O 1
ATOM 659 N N . ASP A 1 96 ? -21.628 12.816 -24.181 1.00 90.69 96 ASP A N 1
ATOM 660 C CA . ASP A 1 96 ? -22.532 13.370 -23.162 1.00 90.69 96 ASP A CA 1
ATOM 661 C C . ASP A 1 96 ? -21.893 13.436 -21.771 1.00 90.69 96 ASP A C 1
ATOM 663 O O . ASP A 1 96 ? -22.091 14.397 -21.028 1.00 90.69 96 ASP A O 1
ATOM 667 N N . LEU A 1 97 ? -21.086 12.429 -21.414 1.00 93.50 97 LEU A N 1
ATOM 668 C CA . LEU A 1 97 ? -20.354 12.426 -20.146 1.00 93.50 97 LEU A CA 1
ATOM 669 C C . LEU A 1 97 ? -19.266 13.501 -20.153 1.00 93.50 97 LEU A C 1
ATOM 671 O O . LEU A 1 97 ? -19.099 14.202 -19.160 1.00 93.50 97 LEU A O 1
ATOM 675 N N . ALA A 1 98 ? -18.567 13.662 -21.278 1.00 93.62 98 ALA A N 1
ATOM 676 C CA . ALA A 1 98 ? -17.587 14.728 -21.434 1.00 93.62 98 ALA A CA 1
ATOM 677 C C . ALA A 1 98 ? -18.227 16.117 -21.283 1.00 93.62 98 ALA A C 1
ATOM 679 O O . ALA A 1 98 ? -17.662 16.950 -20.583 1.00 93.62 98 ALA A O 1
ATOM 680 N N . ARG A 1 99 ? -19.423 16.350 -21.850 1.00 93.38 99 ARG A N 1
ATOM 681 C CA . ARG A 1 99 ? -20.179 17.604 -21.647 1.00 93.38 99 ARG A CA 1
ATOM 682 C C . ARG A 1 99 ? -20.481 17.856 -20.170 1.00 93.38 99 ARG A C 1
ATOM 684 O O . ARG A 1 99 ? -20.138 18.914 -19.659 1.00 93.38 99 ARG A O 1
ATOM 691 N N . ARG A 1 100 ? -21.007 16.856 -19.455 1.00 95.62 100 ARG A N 1
ATOM 692 C CA . ARG A 1 100 ? -21.289 16.969 -18.010 1.00 95.62 100 ARG A CA 1
ATOM 693 C C . ARG A 1 100 ? -20.032 17.216 -17.171 1.00 95.62 100 ARG A C 1
ATOM 695 O O . ARG A 1 100 ? -20.087 17.967 -16.205 1.00 95.62 100 ARG A O 1
ATOM 702 N N . LEU A 1 101 ? -18.907 16.593 -17.523 1.00 94.75 101 LEU A N 1
ATOM 703 C CA . LEU A 1 101 ? -17.626 16.804 -16.842 1.00 94.75 101 LEU A CA 1
ATOM 704 C C . LEU A 1 101 ? -17.041 18.197 -17.118 1.00 94.75 101 LEU A C 1
ATOM 706 O O . LEU A 1 101 ? -16.464 18.786 -16.207 1.00 94.75 101 LEU A O 1
ATOM 710 N N . MET A 1 102 ? -17.217 18.737 -18.329 1.00 94.25 102 MET A N 1
ATOM 711 C CA . MET A 1 102 ? -16.849 20.122 -18.648 1.00 94.25 102 MET A CA 1
ATOM 712 C C . MET A 1 102 ? -17.709 21.119 -17.863 1.00 94.25 102 MET A C 1
ATOM 714 O O . MET A 1 102 ? -17.155 21.978 -17.183 1.00 94.25 102 MET A O 1
ATOM 718 N N . GLU A 1 103 ? -19.034 20.942 -17.843 1.00 95.62 103 GLU A N 1
ATOM 719 C CA . GLU A 1 103 ? -19.934 21.775 -17.030 1.00 95.62 103 GLU A CA 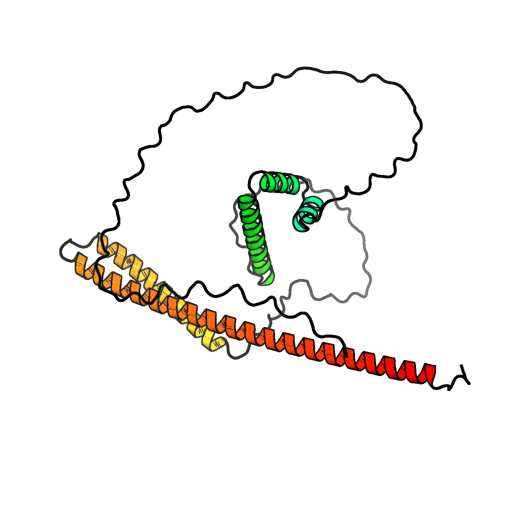1
ATOM 720 C C . GLU A 1 103 ? -19.599 21.695 -15.531 1.00 95.62 103 GLU A C 1
ATOM 722 O O . GLU A 1 103 ? -19.615 22.704 -14.824 1.00 95.62 103 GLU A O 1
ATOM 727 N N . LEU A 1 104 ? -19.272 20.499 -15.024 1.00 96.12 104 LEU A N 1
ATOM 728 C CA . LEU A 1 104 ? -18.878 20.313 -13.627 1.00 96.12 104 LEU A CA 1
ATOM 729 C C . LEU A 1 104 ? -17.556 21.021 -13.315 1.00 96.12 104 LEU A C 1
ATOM 731 O O . LEU A 1 104 ? -17.435 21.620 -12.250 1.00 96.12 104 LEU A O 1
ATOM 735 N N . ARG A 1 105 ? -16.584 20.976 -14.232 1.00 95.06 105 ARG A N 1
ATOM 736 C CA . ARG A 1 105 ? -15.295 21.666 -14.096 1.00 95.06 105 ARG A CA 1
ATOM 737 C C . ARG A 1 105 ? -15.465 23.180 -14.024 1.00 95.06 105 ARG A C 1
ATOM 739 O O . ARG A 1 105 ? -14.812 23.805 -13.193 1.00 95.06 105 ARG A O 1
ATOM 746 N N . GLU A 1 106 ? -16.328 23.747 -14.865 1.00 94.19 106 GLU A N 1
ATOM 747 C CA . GLU A 1 106 ? -16.619 25.185 -14.877 1.00 94.19 106 GLU A CA 1
ATOM 748 C C . GLU A 1 106 ? -17.359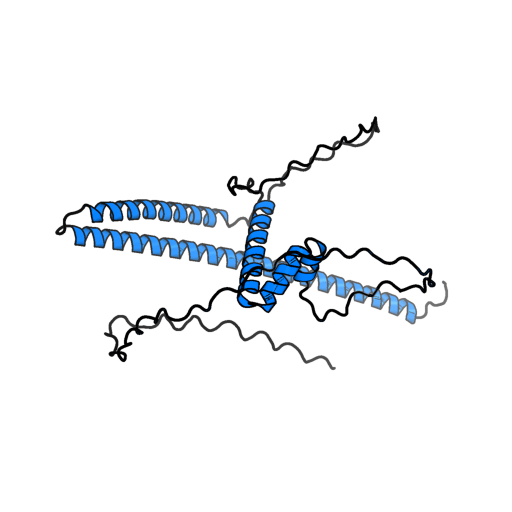 25.627 -13.612 1.00 94.19 106 GLU A C 1
ATOM 750 O O . GLU A 1 106 ? -17.004 26.634 -13.006 1.00 94.19 106 GLU A O 1
ATOM 755 N N . ARG A 1 107 ? -18.359 24.852 -13.170 1.00 96.88 107 ARG A N 1
ATOM 756 C CA . ARG A 1 107 ? -19.152 25.181 -11.976 1.00 96.88 107 ARG A CA 1
ATOM 757 C C . ARG A 1 107 ? -18.409 24.927 -10.663 1.00 96.88 107 ARG A C 1
ATOM 759 O O . ARG A 1 107 ? -18.643 25.633 -9.687 1.00 96.88 107 ARG A O 1
ATOM 766 N N . SER A 1 108 ? -17.587 23.879 -10.585 1.00 95.81 108 SER A N 1
ATOM 767 C CA . SER A 1 108 ? -16.892 23.474 -9.357 1.00 95.81 108 SER A CA 1
ATOM 768 C C . SER A 1 108 ? -15.640 22.626 -9.655 1.00 95.81 108 SER A C 1
ATOM 770 O O . SER A 1 108 ? -15.717 21.391 -9.717 1.00 95.81 108 SER A O 1
ATOM 772 N N . PRO A 1 109 ? -14.456 23.252 -9.784 1.00 92.62 109 PRO A N 1
ATOM 773 C CA . PRO A 1 109 ? -13.229 22.547 -10.159 1.00 92.62 109 PRO A CA 1
ATOM 774 C C . PRO A 1 109 ? -12.790 21.502 -9.123 1.00 92.62 109 PRO A C 1
ATOM 776 O O . PRO A 1 109 ? -12.281 20.447 -9.499 1.00 92.62 109 PRO A O 1
ATOM 779 N N . GLU A 1 110 ? -13.039 21.737 -7.831 1.00 88.25 110 GLU A N 1
ATOM 780 C CA . GLU A 1 110 ? -12.682 20.775 -6.778 1.00 88.25 110 GLU A CA 1
ATOM 781 C C . GLU A 1 110 ? -13.553 19.514 -6.816 1.00 88.25 110 GLU A C 1
ATOM 783 O O . GLU A 1 110 ? -13.042 18.401 -6.688 1.00 88.25 110 GLU A O 1
ATOM 788 N N . ARG A 1 111 ? -14.860 19.649 -7.089 1.00 91.44 111 ARG A N 1
ATOM 789 C CA . ARG A 1 111 ? -15.734 18.481 -7.285 1.00 91.44 111 ARG A CA 1
ATOM 790 C C . ARG A 1 111 ? -15.352 17.700 -8.533 1.00 91.44 111 ARG A C 1
ATOM 792 O O . ARG A 1 111 ? -15.376 16.475 -8.504 1.00 91.44 111 ARG A O 1
ATOM 799 N N . PHE A 1 112 ? -14.972 18.389 -9.608 1.00 94.81 112 PHE A N 1
ATOM 800 C CA . PHE A 1 112 ? -14.449 17.735 -10.804 1.00 94.81 112 PHE A CA 1
ATOM 801 C C . PHE A 1 112 ? -13.201 16.898 -10.485 1.00 94.81 112 PHE A C 1
ATOM 803 O O . PHE A 1 112 ? -13.167 15.718 -10.827 1.00 94.81 112 PHE A O 1
ATOM 810 N N . ARG A 1 113 ? -12.214 17.461 -9.771 1.00 90.62 113 ARG A N 1
ATOM 811 C CA . ARG A 1 113 ? -11.007 16.724 -9.356 1.00 90.62 113 ARG A CA 1
ATOM 812 C C . ARG A 1 113 ? -11.340 15.507 -8.496 1.00 90.62 113 ARG A C 1
ATOM 814 O O . ARG A 1 113 ? -10.824 14.430 -8.773 1.00 90.62 113 ARG A O 1
ATOM 821 N N . ALA A 1 114 ? -12.224 15.661 -7.509 1.00 90.81 114 ALA A N 1
ATOM 822 C CA . ALA A 1 114 ? -12.646 14.563 -6.642 1.00 90.81 114 ALA A CA 1
ATOM 823 C C . ALA A 1 114 ? -13.320 13.428 -7.432 1.00 90.81 114 ALA A C 1
ATOM 825 O O . ALA A 1 114 ? -12.963 12.268 -7.258 1.00 90.81 114 ALA A O 1
ATOM 826 N N . VAL A 1 115 ? -14.233 13.759 -8.352 1.00 93.38 115 VAL A N 1
ATOM 827 C CA . VAL A 1 115 ? -14.928 12.771 -9.196 1.00 93.38 115 VAL A CA 1
ATOM 828 C C . VAL A 1 115 ? -13.962 12.050 -10.138 1.00 93.38 115 VAL A C 1
ATOM 830 O O . VAL A 1 115 ? -14.074 10.841 -10.320 1.00 93.38 115 VAL A O 1
ATOM 833 N N . ILE A 1 116 ? -13.006 12.767 -10.738 1.00 93.00 116 ILE A N 1
ATOM 834 C CA . ILE A 1 116 ? -11.996 12.145 -11.603 1.00 93.00 116 ILE A CA 1
ATOM 835 C C . ILE A 1 116 ? -11.069 11.233 -10.791 1.00 93.00 116 ILE A C 1
ATOM 837 O O . ILE A 1 116 ? -10.795 10.121 -11.234 1.00 93.00 116 ILE A O 1
ATOM 841 N N . ALA A 1 117 ? -10.621 11.663 -9.609 1.00 90.00 117 ALA A N 1
ATOM 842 C CA . ALA A 1 117 ? -9.773 10.851 -8.739 1.00 90.00 117 ALA A CA 1
ATOM 843 C C . ALA A 1 117 ? -10.481 9.562 -8.288 1.00 90.00 117 ALA A C 1
ATOM 845 O O . ALA A 1 117 ? -9.913 8.482 -8.427 1.00 90.00 117 ALA A O 1
ATOM 846 N N . ASP A 1 118 ? -11.732 9.664 -7.835 1.00 91.00 118 ASP A N 1
ATOM 847 C CA . ASP A 1 118 ? -12.547 8.523 -7.399 1.00 91.00 118 ASP A CA 1
ATOM 848 C C . ASP A 1 118 ? -12.820 7.531 -8.543 1.00 91.00 118 ASP A C 1
ATOM 850 O O . ASP A 1 118 ? -12.659 6.318 -8.393 1.00 91.00 118 ASP A O 1
ATOM 854 N N . ALA A 1 119 ? -13.137 8.045 -9.737 1.00 90.12 119 ALA A N 1
ATOM 855 C CA . ALA A 1 119 ? -13.347 7.218 -10.921 1.00 90.12 119 ALA A CA 1
ATOM 856 C C . ALA A 1 119 ? -12.064 6.500 -11.373 1.00 90.12 119 ALA A C 1
ATOM 858 O O . ALA A 1 119 ? -12.127 5.341 -11.789 1.00 90.12 119 ALA A O 1
ATOM 859 N N . LEU A 1 120 ? -10.907 7.170 -11.305 1.00 89.62 120 LEU A N 1
ATOM 860 C CA . LEU A 1 120 ? -9.617 6.567 -11.645 1.00 89.62 120 LEU A CA 1
ATOM 861 C C . LEU A 1 120 ? -9.207 5.507 -10.623 1.00 89.62 120 LEU A C 1
ATOM 863 O O . LEU A 1 120 ? -8.787 4.429 -11.035 1.00 89.62 120 LEU A O 1
ATOM 867 N N . LEU A 1 121 ? -9.378 5.775 -9.326 1.00 87.81 121 LEU A N 1
ATOM 868 C CA . LEU A 1 121 ? -9.123 4.801 -8.263 1.00 87.81 121 LEU A CA 1
ATOM 869 C C . LEU A 1 121 ? -10.012 3.567 -8.426 1.00 87.81 121 LEU A C 1
ATOM 871 O O . LEU A 1 121 ? -9.495 2.459 -8.502 1.00 87.81 121 LEU A O 1
ATOM 875 N N . SER A 1 122 ? -11.316 3.760 -8.628 1.00 85.81 122 SER A N 1
ATOM 876 C CA . SER A 1 122 ? -12.261 2.662 -8.863 1.00 85.81 122 SER A CA 1
ATOM 877 C C . SER A 1 122 ? -11.911 1.837 -10.109 1.00 85.81 122 SER A C 1
ATOM 879 O O . SER A 1 122 ? -12.026 0.612 -10.109 1.00 85.81 122 SER A O 1
ATOM 881 N N . GLN A 1 123 ? -11.484 2.481 -11.204 1.00 84.06 123 GLN A N 1
ATOM 882 C CA . GLN A 1 123 ? -11.056 1.751 -12.402 1.00 84.06 123 GLN A CA 1
ATOM 883 C C . GLN A 1 123 ? -9.735 1.015 -12.207 1.00 84.06 123 GLN A C 1
ATOM 885 O O . GLN A 1 123 ? -9.570 -0.057 -12.789 1.00 84.06 123 GLN A O 1
ATOM 890 N N . LEU A 1 124 ? -8.814 1.582 -11.429 1.00 81.00 124 LEU A N 1
ATOM 891 C CA . LEU A 1 124 ? -7.530 0.974 -11.119 1.00 81.00 124 LEU A CA 1
ATOM 892 C C . LEU A 1 124 ? -7.714 -0.231 -10.196 1.00 81.00 124 LEU A C 1
ATOM 894 O O . LEU A 1 124 ? -7.176 -1.284 -10.507 1.00 81.00 124 LEU A O 1
ATOM 898 N N . GLU A 1 125 ? -8.560 -0.133 -9.171 1.00 78.00 125 GLU A N 1
ATOM 899 C CA . GLU A 1 125 ? -8.986 -1.269 -8.345 1.00 78.00 125 GLU A CA 1
ATOM 900 C C . GLU A 1 125 ? -9.641 -2.356 -9.202 1.00 78.00 125 GLU A C 1
ATOM 902 O O . GLU A 1 125 ? -9.193 -3.496 -9.203 1.00 78.00 125 GLU A O 1
ATOM 907 N N . ALA A 1 126 ? -10.613 -2.003 -10.050 1.00 73.44 126 ALA A N 1
ATOM 908 C CA . ALA A 1 126 ? -11.254 -2.975 -10.937 1.00 73.44 126 ALA A CA 1
ATOM 909 C C . ALA A 1 126 ? -10.303 -3.558 -12.002 1.00 73.44 126 ALA A C 1
ATOM 911 O O . ALA A 1 126 ? -10.580 -4.615 -12.575 1.00 73.44 126 ALA A O 1
ATOM 912 N N . ALA A 1 127 ? -9.235 -2.847 -12.373 1.00 73.00 127 ALA A N 1
ATOM 913 C CA . ALA A 1 127 ? -8.203 -3.340 -13.282 1.00 73.00 127 ALA A CA 1
ATOM 914 C C . ALA A 1 127 ? -7.213 -4.259 -12.558 1.00 73.00 127 ALA A C 1
ATOM 916 O O . ALA A 1 127 ? -6.854 -5.289 -13.124 1.00 73.00 127 ALA A O 1
ATOM 917 N N . LEU A 1 128 ? -6.837 -3.925 -11.321 1.00 74.12 128 LEU A N 1
ATOM 918 C CA . LEU A 1 128 ? -6.038 -4.766 -10.435 1.00 74.12 128 LEU A CA 1
ATOM 919 C C . LEU A 1 128 ? -6.784 -6.058 -10.107 1.00 74.12 128 LEU A C 1
ATOM 921 O O . LEU A 1 128 ? -6.248 -7.122 -10.376 1.00 74.12 128 LEU A O 1
ATOM 925 N N . ASP A 1 129 ? -8.056 -5.993 -9.710 1.00 71.81 129 ASP A N 1
ATOM 926 C CA . ASP A 1 129 ? -8.901 -7.172 -9.469 1.00 71.81 129 ASP A CA 1
ATOM 927 C C . ASP A 1 129 ? -8.974 -8.089 -10.705 1.00 71.81 129 ASP A C 1
ATOM 929 O O . ASP A 1 129 ? -8.925 -9.317 -10.597 1.00 71.81 129 ASP A O 1
ATOM 933 N N . ARG A 1 130 ? -9.061 -7.501 -11.911 1.00 76.50 130 ARG A N 1
ATOM 934 C CA . ARG A 1 130 ? -9.035 -8.249 -13.182 1.00 76.50 130 ARG A CA 1
ATOM 935 C C . ARG A 1 130 ? -7.665 -8.855 -13.483 1.00 76.50 130 ARG A C 1
ATOM 937 O O . ARG A 1 130 ? -7.618 -9.953 -14.031 1.00 76.50 130 ARG A O 1
ATOM 944 N N . ALA A 1 131 ? -6.580 -8.153 -13.164 1.00 70.56 131 ALA A N 1
ATOM 945 C CA . ALA A 1 131 ? -5.208 -8.602 -13.396 1.00 70.56 131 ALA A CA 1
ATOM 946 C C . ALA A 1 131 ? -4.781 -9.695 -12.402 1.00 70.56 131 ALA A C 1
ATOM 948 O O . ALA A 1 131 ? -4.187 -10.693 -12.801 1.00 70.56 131 ALA A O 1
ATOM 949 N N . GLU A 1 132 ? -5.148 -9.543 -11.131 1.00 77.69 132 GLU A N 1
ATOM 950 C CA . GLU A 1 132 ? -4.982 -10.531 -10.059 1.00 77.69 132 GLU A CA 1
ATOM 951 C C . GLU A 1 132 ? -5.953 -11.703 -10.220 1.00 77.69 132 GLU A C 1
ATOM 953 O O . GLU A 1 132 ? -5.750 -12.801 -9.696 1.00 77.69 132 GLU A O 1
ATOM 958 N N . GLY A 1 133 ? -6.998 -11.497 -11.021 1.00 62.03 133 GLY A N 1
ATOM 959 C CA . GLY A 1 133 ? -7.883 -12.557 -11.426 1.00 62.03 133 GLY A CA 1
ATOM 960 C C . GLY A 1 133 ? -8.783 -13.042 -10.292 1.00 62.03 133 GLY A C 1
ATOM 961 O O . GLY A 1 133 ? -9.155 -14.223 -10.258 1.00 62.03 133 GLY A O 1
ATOM 962 N N . GLY A 1 134 ? -9.140 -12.138 -9.383 1.00 57.69 134 GLY A N 1
ATOM 963 C CA . GLY A 1 134 ? -10.224 -12.376 -8.445 1.00 57.69 134 GLY A CA 1
ATOM 964 C C . GLY A 1 134 ? -11.510 -12.688 -9.222 1.00 57.69 134 GLY A C 1
ATOM 965 O O . GLY A 1 134 ? -11.752 -12.083 -10.273 1.00 57.69 134 GLY A O 1
ATOM 966 N N . PRO A 1 135 ? -12.340 -13.650 -8.774 1.00 55.62 135 PRO A N 1
ATOM 967 C CA . PRO A 1 135 ? -13.668 -13.805 -9.351 1.00 55.62 135 PRO A CA 1
ATOM 968 C C . PRO A 1 135 ? -14.388 -12.450 -9.254 1.00 55.62 135 PRO A C 1
ATOM 970 O O . PRO A 1 135 ? -14.258 -11.784 -8.222 1.00 55.62 135 PRO A O 1
ATOM 973 N N . PRO A 1 136 ? -15.113 -12.011 -10.301 1.00 56.12 136 PRO A N 1
ATOM 974 C CA . PRO A 1 136 ? -15.838 -10.748 -10.253 1.00 56.12 136 PRO A CA 1
ATOM 975 C C . PRO A 1 136 ? -16.708 -10.752 -8.998 1.00 56.12 136 PRO A C 1
ATOM 977 O O . PRO A 1 136 ? -17.548 -11.641 -8.847 1.00 56.12 136 PRO A O 1
ATOM 980 N N . ARG A 1 137 ? -16.460 -9.815 -8.069 1.00 56.94 137 ARG A N 1
ATOM 981 C CA . ARG A 1 137 ? -17.200 -9.741 -6.805 1.00 56.94 137 ARG A CA 1
ATOM 982 C C . ARG A 1 137 ? -18.699 -9.685 -7.129 1.00 56.94 137 ARG A C 1
ATOM 984 O O . ARG A 1 137 ? -19.144 -8.708 -7.738 1.00 56.94 137 ARG A O 1
ATOM 991 N N . PRO A 1 138 ? -19.491 -10.705 -6.758 1.00 52.25 138 PRO A N 1
ATOM 992 C CA . PRO A 1 138 ? -20.930 -10.664 -6.950 1.00 52.25 138 PRO A CA 1
ATOM 993 C C . PRO A 1 138 ? -21.481 -9.670 -5.929 1.00 52.25 138 PRO A C 1
ATOM 995 O O . PRO A 1 138 ? -21.441 -9.949 -4.733 1.00 52.25 138 PRO A O 1
ATOM 998 N N . GLY A 1 139 ? -21.955 -8.498 -6.362 1.00 49.19 139 GLY A N 1
ATOM 999 C CA . GLY A 1 139 ? -22.629 -7.607 -5.412 1.00 49.19 139 GLY A CA 1
ATOM 1000 C C . GLY A 1 139 ? -22.743 -6.119 -5.711 1.00 49.19 139 GLY A C 1
ATOM 1001 O O . GLY A 1 139 ? -22.999 -5.378 -4.769 1.00 49.19 139 GLY A O 1
ATOM 1002 N N . LEU A 1 140 ? -22.617 -5.646 -6.953 1.00 44.41 140 LEU A N 1
ATOM 1003 C CA . LEU A 1 140 ? -23.146 -4.317 -7.286 1.00 44.41 140 LEU A CA 1
ATOM 1004 C C . LEU A 1 140 ? -24.571 -4.469 -7.844 1.00 44.41 140 LEU A C 1
ATOM 1006 O O . LEU A 1 140 ? -24.736 -4.978 -8.956 1.00 44.41 140 LEU A O 1
ATOM 1010 N N . PRO A 1 141 ? -25.614 -4.089 -7.081 1.00 45.94 141 PRO A N 1
ATOM 1011 C CA . PRO A 1 141 ? -26.987 -4.177 -7.544 1.00 45.94 141 PRO A CA 1
ATOM 1012 C C . PRO A 1 141 ? -27.239 -3.182 -8.682 1.00 45.94 141 PRO A C 1
ATOM 1014 O O . PRO A 1 141 ? -27.122 -1.972 -8.520 1.00 45.94 141 PRO A O 1
ATOM 1017 N N . GLY A 1 142 ? -27.650 -3.729 -9.826 1.00 43.50 142 GLY A N 1
ATOM 1018 C CA . GLY A 1 142 ? -28.613 -3.095 -10.721 1.00 43.50 142 GLY A CA 1
ATOM 1019 C C . GLY A 1 142 ? -28.098 -1.960 -11.600 1.00 43.50 142 GLY A C 1
ATOM 1020 O O . GLY A 1 142 ? -28.441 -0.799 -11.392 1.00 43.50 142 GLY A O 1
ATOM 1021 N N . ARG A 1 143 ? -27.447 -2.310 -12.712 1.00 39.84 143 ARG A N 1
ATOM 1022 C CA . ARG A 1 143 ? -27.683 -1.572 -13.958 1.00 39.84 143 ARG A CA 1
ATOM 1023 C C . ARG A 1 143 ? -28.576 -2.448 -14.842 1.00 39.84 143 ARG A C 1
ATOM 1025 O O . ARG A 1 143 ? -28.164 -3.565 -15.142 1.00 39.84 143 ARG A O 1
ATOM 1032 N N . PRO A 1 144 ? -29.788 -2.010 -15.226 1.00 46.00 144 PRO A N 1
ATOM 1033 C CA . PRO A 1 144 ? -30.619 -2.780 -16.139 1.00 46.00 144 PRO A CA 1
ATOM 1034 C C . PRO A 1 144 ? -29.939 -2.778 -17.510 1.00 46.00 144 PRO A C 1
ATOM 1036 O O . PRO A 1 144 ? -29.970 -1.781 -18.233 1.00 46.00 144 PRO A O 1
ATOM 1039 N N . GLU A 1 145 ? -29.267 -3.876 -17.847 1.00 44.53 145 GLU A N 1
ATOM 1040 C CA . GLU A 1 145 ? -28.817 -4.113 -19.210 1.00 44.53 145 GLU A CA 1
ATOM 1041 C C . GLU A 1 145 ? -30.047 -4.318 -20.087 1.00 44.53 145 GLU A C 1
ATOM 1043 O O . GLU A 1 145 ? -30.801 -5.286 -19.966 1.00 44.53 145 GLU A O 1
ATOM 1048 N N . GLY A 1 146 ? -30.254 -3.333 -20.959 1.00 43.41 146 GLY A N 1
ATOM 1049 C CA . GLY A 1 146 ? -31.192 -3.397 -22.055 1.00 43.41 146 GLY A CA 1
ATOM 1050 C C . GLY A 1 146 ? -30.919 -4.644 -22.882 1.00 43.41 146 GLY A C 1
ATOM 1051 O O . GLY A 1 146 ? -29.907 -4.761 -23.571 1.00 43.41 146 GLY A O 1
ATOM 1052 N N . ARG A 1 147 ? -31.873 -5.564 -22.801 1.00 46.69 147 ARG A N 1
ATOM 1053 C CA . ARG A 1 147 ? -32.066 -6.706 -23.682 1.00 46.69 147 ARG A CA 1
ATOM 1054 C C . ARG A 1 147 ? -32.262 -6.195 -25.112 1.00 46.69 147 ARG A C 1
ATOM 1056 O O . ARG A 1 147 ? -33.383 -5.952 -25.543 1.00 46.69 147 ARG A O 1
ATOM 1063 N N . GLY A 1 148 ? -31.159 -5.995 -25.826 1.00 45.47 148 GLY A N 1
ATOM 1064 C CA . GLY A 1 148 ? -31.171 -5.810 -27.273 1.00 45.47 148 GLY A CA 1
ATOM 1065 C C . GLY A 1 148 ? -31.577 -7.116 -27.973 1.00 45.47 148 GLY A C 1
ATOM 1066 O O . GLY A 1 148 ? -31.255 -8.201 -27.474 1.00 45.47 148 GLY A O 1
ATOM 1067 N N . PRO A 1 149 ? -32.305 -7.044 -29.098 1.00 52.31 149 PRO A N 1
ATOM 1068 C CA . PRO A 1 149 ? -32.779 -8.218 -29.813 1.00 52.31 149 PRO A CA 1
ATOM 1069 C C . PRO A 1 149 ? -31.597 -8.994 -30.398 1.00 52.31 149 PRO A C 1
ATOM 1071 O O . PRO A 1 149 ? -30.672 -8.424 -30.977 1.00 52.31 149 PRO A O 1
ATOM 1074 N N . ARG A 1 150 ? -31.644 -10.319 -30.230 1.00 46.47 150 ARG A N 1
ATOM 1075 C CA . ARG A 1 150 ? -30.764 -11.279 -30.896 1.00 46.47 150 ARG A CA 1
ATOM 1076 C C . ARG A 1 150 ? -30.967 -11.138 -32.403 1.00 46.47 150 ARG A C 1
ATOM 1078 O O . ARG A 1 150 ? -31.938 -11.654 -32.937 1.00 46.47 150 ARG A O 1
ATOM 1085 N N . GLY A 1 151 ? -30.068 -10.404 -33.050 1.00 43.38 151 GLY A N 1
ATOM 1086 C CA . GLY A 1 151 ? -29.912 -10.437 -34.494 1.00 43.38 151 GLY A CA 1
ATOM 1087 C C . GLY A 1 151 ? -29.253 -11.750 -34.889 1.00 43.38 151 GLY A C 1
ATOM 1088 O O . GLY A 1 151 ? -28.162 -12.071 -34.410 1.00 43.38 151 GLY A O 1
ATOM 1089 N N . ASP A 1 152 ? -29.952 -12.493 -35.736 1.00 48.22 152 ASP A N 1
ATOM 1090 C CA . ASP A 1 152 ? -29.484 -13.663 -36.457 1.00 48.22 152 ASP A CA 1
ATOM 1091 C C . ASP A 1 152 ? -28.075 -13.443 -37.015 1.00 48.22 152 ASP A C 1
ATOM 1093 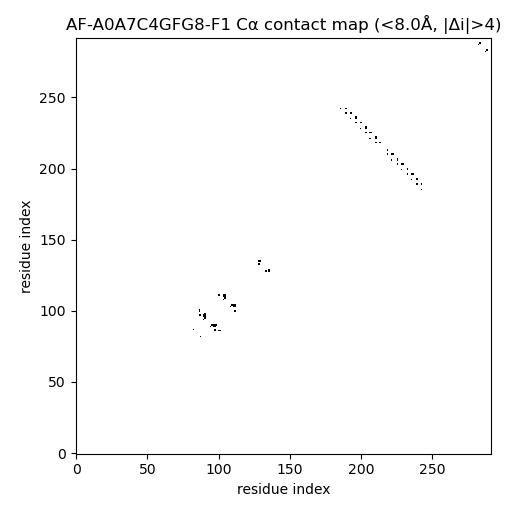O O . ASP A 1 152 ? -27.849 -12.616 -37.902 1.00 48.22 152 ASP A O 1
ATOM 1097 N N . ARG A 1 153 ? -27.104 -14.201 -36.498 1.00 41.50 153 ARG A N 1
ATOM 1098 C CA . ARG A 1 153 ? -25.847 -14.408 -37.212 1.00 41.50 153 ARG A CA 1
ATOM 1099 C C . ARG A 1 153 ? -26.035 -15.620 -38.121 1.00 41.50 153 ARG A C 1
ATOM 1101 O O .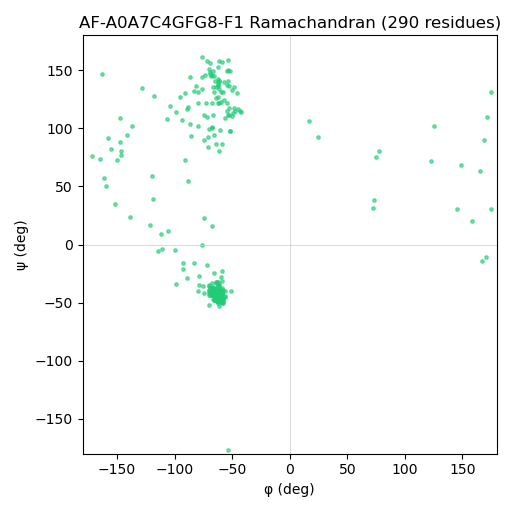 ARG A 1 153 ? -26.285 -16.706 -37.597 1.00 41.50 153 ARG A O 1
ATOM 1108 N N . PRO A 1 154 ? -25.923 -15.455 -39.448 1.00 49.38 154 PRO A N 1
ATOM 1109 C CA . PRO A 1 154 ? -26.011 -16.570 -40.371 1.00 49.38 154 PRO A CA 1
ATOM 1110 C C . PRO A 1 154 ? -24.871 -17.557 -40.113 1.00 49.38 154 PRO A C 1
ATOM 1112 O O . PRO A 1 154 ? -23.722 -17.168 -39.885 1.00 49.38 154 PRO A O 1
ATOM 1115 N N .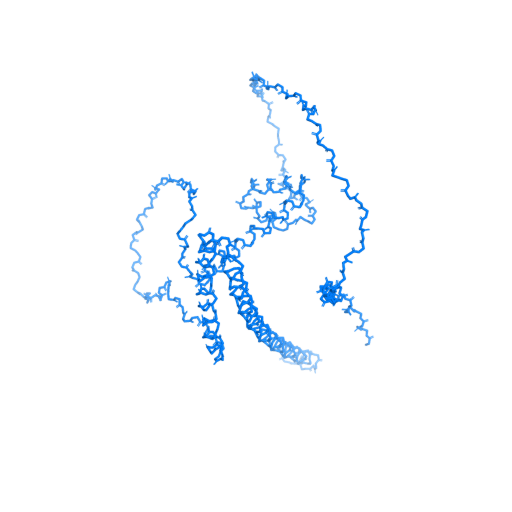 LEU A 1 155 ? -25.237 -18.837 -40.150 1.00 50.06 155 LEU A N 1
ATOM 1116 C CA . LEU A 1 155 ? -24.343 -19.983 -40.236 1.00 50.06 155 LEU A CA 1
ATOM 1117 C C . LEU A 1 155 ? -23.266 -19.724 -41.297 1.00 50.06 155 LEU A C 1
ATOM 1119 O O . LEU A 1 155 ? -23.580 -19.591 -42.479 1.00 50.06 155 LEU A O 1
ATOM 1123 N N . MET A 1 156 ? -22.003 -19.670 -40.880 1.00 49.81 156 MET A N 1
ATOM 1124 C CA . MET A 1 156 ? -20.889 -19.853 -41.805 1.00 49.81 156 MET A CA 1
ATOM 1125 C C . MET A 1 156 ? -20.719 -21.358 -42.040 1.00 49.81 156 MET A C 1
ATOM 1127 O O . MET A 1 156 ? -20.536 -22.087 -41.060 1.00 49.81 156 MET A O 1
ATOM 1131 N N . PRO A 1 157 ? -20.803 -21.831 -43.295 1.00 54.19 157 PRO A N 1
ATOM 1132 C CA . PRO A 1 157 ? -20.530 -23.214 -43.632 1.00 54.19 157 PRO A CA 1
ATOM 1133 C C . PRO A 1 157 ? -19.019 -23.467 -43.645 1.00 54.19 157 PRO A C 1
ATOM 1135 O O . PRO A 1 157 ? -18.228 -22.606 -44.030 1.00 54.19 157 PRO A O 1
ATOM 1138 N N . ASP A 1 158 ? -18.664 -24.665 -43.194 1.00 53.12 158 ASP A N 1
ATOM 1139 C CA . ASP A 1 158 ? -17.467 -25.437 -43.525 1.00 53.12 158 ASP A CA 1
ATOM 1140 C C . ASP A 1 158 ? -16.236 -24.663 -44.007 1.00 53.12 158 ASP A C 1
ATOM 1142 O O . ASP A 1 158 ? -15.978 -24.500 -45.200 1.00 53.12 158 ASP A O 1
ATOM 1146 N N . ARG A 1 159 ? -15.374 -24.313 -43.050 1.00 45.19 159 ARG A N 1
ATOM 1147 C CA . ARG A 1 159 ? -13.945 -24.133 -43.323 1.00 45.19 159 ARG A CA 1
ATOM 1148 C C . ARG A 1 159 ? -13.119 -25.096 -42.478 1.00 45.19 159 ARG A C 1
ATOM 1150 O O . ARG A 1 159 ? -12.276 -24.694 -41.686 1.00 45.19 159 ARG A O 1
ATOM 1157 N N . PHE A 1 160 ? -13.387 -26.389 -42.668 1.00 46.00 160 PHE A N 1
ATOM 1158 C CA . PHE A 1 160 ? -12.489 -27.477 -42.286 1.00 46.00 160 PHE A CA 1
ATOM 1159 C C . PHE A 1 160 ? -11.271 -27.474 -43.221 1.00 46.00 160 PHE A C 1
ATOM 1161 O O . PHE A 1 160 ? -11.287 -28.066 -44.298 1.00 46.00 160 PHE A O 1
ATOM 1168 N N . GLY A 1 161 ? -10.211 -26.777 -42.815 1.00 44.31 161 GLY A N 1
ATOM 1169 C CA . GLY A 1 161 ? -8.864 -26.995 -43.336 1.00 44.31 161 GLY A CA 1
ATOM 1170 C C . GLY A 1 161 ? -8.135 -28.030 -42.466 1.00 44.31 161 GLY A C 1
ATOM 1171 O O . GLY A 1 161 ? -8.133 -27.879 -41.243 1.00 44.31 161 GLY A O 1
ATOM 1172 N N . PRO A 1 162 ? -7.509 -29.075 -43.033 1.00 55.50 162 PRO A N 1
ATOM 1173 C CA . PRO A 1 162 ? -6.700 -30.006 -42.259 1.00 55.50 162 PRO A CA 1
ATOM 1174 C C . PRO A 1 162 ? -5.328 -29.367 -42.003 1.00 55.50 162 PRO A C 1
ATOM 1176 O O . PRO A 1 162 ? -4.489 -29.322 -42.899 1.00 55.50 162 PRO A O 1
ATOM 1179 N N . GLY A 1 163 ? -5.086 -28.840 -40.799 1.00 50.53 163 GLY A N 1
ATOM 1180 C CA . GLY A 1 163 ? -3.734 -28.381 -40.452 1.00 50.53 163 GLY A CA 1
ATOM 1181 C C . GLY A 1 163 ? -3.556 -27.520 -39.205 1.00 50.53 163 GLY A C 1
ATOM 1182 O O . GLY A 1 163 ? -2.424 -27.385 -38.745 1.00 50.53 163 GLY A O 1
ATOM 1183 N N . GLU A 1 164 ? -4.609 -26.961 -38.612 1.00 45.31 164 GLU A N 1
ATOM 1184 C CA . GLU A 1 164 ? -4.433 -26.140 -37.411 1.00 45.31 164 GLU A CA 1
ATOM 1185 C C . GLU A 1 164 ? -4.438 -27.015 -36.157 1.00 45.31 164 GLU A C 1
ATOM 1187 O O . GLU A 1 164 ? -5.465 -27.510 -35.692 1.00 45.31 164 GLU A O 1
ATOM 1192 N N . ARG A 1 165 ? -3.231 -27.232 -35.620 1.00 53.16 165 ARG A N 1
ATOM 1193 C CA . ARG A 1 165 ? -3.028 -27.760 -34.270 1.00 53.16 165 ARG A CA 1
ATOM 1194 C C . ARG A 1 165 ? -3.902 -26.961 -33.289 1.00 53.16 165 ARG A C 1
ATOM 1196 O O . ARG A 1 165 ? -3.880 -25.733 -33.366 1.00 53.16 165 ARG A O 1
ATOM 1203 N N . PRO A 1 166 ? -4.608 -27.613 -32.348 1.00 55.41 166 PRO A N 1
ATOM 1204 C CA . PRO A 1 166 ? -5.360 -26.923 -31.308 1.00 55.41 166 PRO A CA 1
ATOM 1205 C C . PRO A 1 166 ? -4.416 -25.991 -30.546 1.00 55.41 166 PRO A C 1
ATOM 1207 O O . PRO A 1 166 ? -3.517 -26.446 -29.836 1.00 55.41 166 PRO A O 1
ATOM 1210 N N . GLY A 1 167 ? -4.574 -24.684 -30.747 1.00 54.81 167 GLY A N 1
ATOM 1211 C CA . GLY A 1 167 ? -3.860 -23.686 -29.966 1.00 54.81 167 GLY A CA 1
ATOM 1212 C C . GLY A 1 167 ? -4.242 -23.833 -28.489 1.00 54.81 167 GLY A C 1
ATOM 1213 O O . GLY A 1 167 ? -5.409 -24.109 -28.193 1.00 54.81 167 GLY A O 1
ATOM 1214 N N . PRO A 1 168 ? -3.290 -23.683 -27.553 1.00 57.44 168 PRO A N 1
ATOM 1215 C CA . PRO A 1 168 ? -3.584 -23.731 -26.128 1.00 57.44 168 PRO A CA 1
ATOM 1216 C C . PRO A 1 168 ? -4.634 -22.661 -25.810 1.00 57.44 168 PRO A C 1
ATOM 1218 O O . PRO A 1 168 ? -4.478 -21.493 -26.166 1.00 57.44 168 PRO A O 1
ATOM 1221 N N . GLY A 1 169 ? -5.745 -23.094 -25.217 1.00 61.78 169 GLY A N 1
ATOM 1222 C CA . GLY A 1 169 ? -6.929 -22.265 -25.029 1.00 61.78 169 GLY A CA 1
ATOM 1223 C C . GLY A 1 169 ? -6.675 -20.992 -24.204 1.00 61.78 169 GLY A C 1
ATOM 1224 O O . GLY A 1 169 ? -5.749 -20.933 -23.391 1.00 61.78 169 GLY A O 1
ATOM 1225 N N . PRO A 1 170 ? -7.528 -19.968 -24.369 1.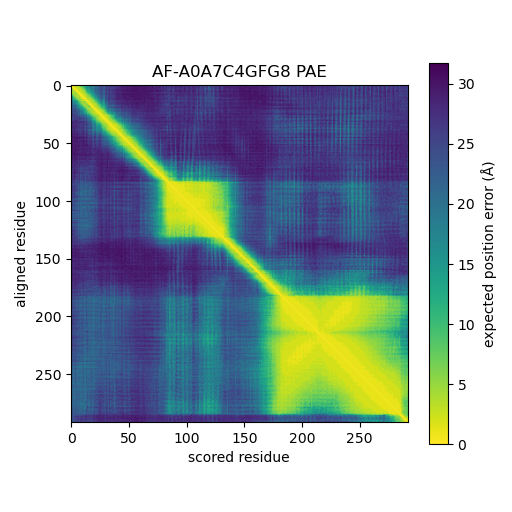00 52.44 170 PRO A N 1
ATOM 1226 C CA . PRO A 1 170 ? -7.446 -18.721 -23.623 1.00 52.44 170 PRO A CA 1
ATOM 1227 C C . PRO A 1 170 ? -7.930 -18.964 -22.189 1.00 52.44 170 PRO A C 1
ATOM 1229 O O . PRO A 1 170 ? -9.118 -18.863 -21.900 1.00 52.44 170 PRO A O 1
ATOM 1232 N N . GLY A 1 171 ? -7.033 -19.334 -21.277 1.00 50.75 171 GLY A N 1
ATOM 1233 C CA . GLY A 1 171 ? -7.437 -19.497 -19.879 1.00 50.75 171 GLY A CA 1
ATOM 1234 C C . GLY A 1 171 ? -6.432 -20.129 -18.933 1.00 50.75 171 GLY A C 1
ATOM 1235 O O . GLY A 1 171 ? -6.638 -20.053 -17.724 1.00 50.75 171 GLY A O 1
ATOM 1236 N N . SER A 1 172 ? -5.335 -20.707 -19.423 1.00 52.84 172 SER A N 1
ATOM 1237 C CA . SER A 1 172 ? -4.242 -21.140 -18.552 1.00 52.84 172 SER A CA 1
ATOM 1238 C C . SER A 1 172 ? -3.513 -19.909 -18.017 1.00 52.84 172 SER A C 1
ATOM 1240 O O . SER A 1 172 ? -2.520 -19.453 -18.582 1.00 52.84 172 SER A O 1
ATOM 1242 N N . ARG A 1 173 ? -4.073 -19.351 -16.936 1.00 50.94 173 ARG A N 1
ATOM 1243 C CA . ARG A 1 173 ? -3.433 -18.418 -16.014 1.00 50.94 173 ARG A CA 1
ATOM 1244 C C . ARG A 1 173 ? -2.122 -19.082 -15.605 1.00 50.94 173 ARG A C 1
ATOM 1246 O O . ARG A 1 173 ? -2.121 -20.019 -14.810 1.00 50.94 173 ARG A O 1
ATOM 1253 N N . GLY A 1 174 ? -1.041 -18.687 -16.276 1.00 52.94 174 GLY A N 1
ATOM 1254 C CA . GLY A 1 174 ? 0.286 -19.212 -16.001 1.00 52.94 174 GLY A CA 1
ATOM 1255 C C . GLY A 1 174 ? 0.595 -19.028 -14.517 1.00 52.94 174 GLY A C 1
ATOM 1256 O O . GLY A 1 174 ? 0.066 -18.085 -13.916 1.00 52.94 174 GLY A O 1
ATOM 1257 N N . PRO A 1 175 ? 1.390 -19.927 -13.915 1.00 66.62 175 PRO A N 1
ATOM 1258 C CA . PRO A 1 175 ? 1.846 -19.747 -12.545 1.00 66.62 175 PRO A CA 1
ATOM 1259 C C . PRO A 1 175 ? 2.384 -18.322 -12.430 1.00 66.62 175 PRO A C 1
ATOM 1261 O O . PRO A 1 175 ? 3.271 -17.927 -13.189 1.00 66.62 175 PRO A O 1
ATOM 1264 N N . GLY A 1 176 ? 1.745 -17.523 -11.570 1.00 58.94 176 GLY A N 1
ATOM 1265 C CA . GLY A 1 176 ? 2.150 -16.142 -11.358 1.00 58.94 176 GLY A CA 1
ATOM 1266 C C . GLY A 1 176 ? 3.635 -16.107 -11.003 1.00 58.94 176 GLY A C 1
ATOM 1267 O O . GLY A 1 176 ? 4.136 -17.093 -10.454 1.00 58.94 176 GLY A O 1
ATOM 1268 N N . PRO A 1 177 ? 4.350 -15.020 -11.341 1.00 63.59 177 PRO A N 1
ATOM 1269 C CA . PRO A 1 177 ? 5.756 -14.881 -10.996 1.00 63.59 177 PRO A CA 1
ATOM 1270 C C . PRO A 1 177 ? 5.917 -15.211 -9.517 1.00 63.59 177 PRO A C 1
ATOM 1272 O O . PRO A 1 177 ? 5.344 -14.544 -8.654 1.00 63.59 177 PRO A O 1
ATOM 1275 N N . GLN A 1 178 ? 6.613 -16.313 -9.251 1.00 64.25 178 GLN A N 1
ATOM 1276 C CA . GLN A 1 178 ? 6.833 -16.788 -7.901 1.00 64.25 178 GLN A CA 1
ATOM 1277 C C . GLN A 1 178 ? 7.570 -15.669 -7.169 1.00 64.25 178 GLN A C 1
ATOM 1279 O O . GLN A 1 178 ? 8.587 -15.173 -7.662 1.00 64.25 178 GLN A O 1
ATOM 1284 N N . GLY A 1 179 ? 6.982 -15.191 -6.071 1.00 65.81 179 GLY A N 1
ATOM 1285 C CA . GLY A 1 179 ? 7.546 -14.093 -5.296 1.00 65.81 179 GLY A CA 1
ATOM 1286 C C . GLY A 1 179 ? 8.995 -14.391 -4.892 1.00 65.81 179 GLY A C 1
ATOM 1287 O O . GLY A 1 179 ? 9.412 -15.553 -4.889 1.00 65.81 179 GLY A O 1
ATOM 1288 N N . PRO A 1 180 ? 9.788 -13.357 -4.573 1.00 72.44 180 PRO A N 1
ATOM 1289 C CA . PRO A 1 180 ? 11.169 -13.553 -4.157 1.00 72.44 180 PRO A CA 1
ATOM 1290 C C . PRO A 1 180 ? 11.240 -14.569 -2.994 1.00 72.44 180 PRO A C 1
ATOM 1292 O O . PRO A 1 180 ? 10.440 -14.481 -2.060 1.00 72.44 180 PRO A O 1
ATOM 1295 N N . PRO A 1 181 ? 12.195 -15.521 -3.019 1.00 65.06 181 PRO A N 1
ATOM 1296 C CA . PRO A 1 181 ? 12.213 -16.716 -2.159 1.00 65.06 181 PRO A CA 1
ATOM 12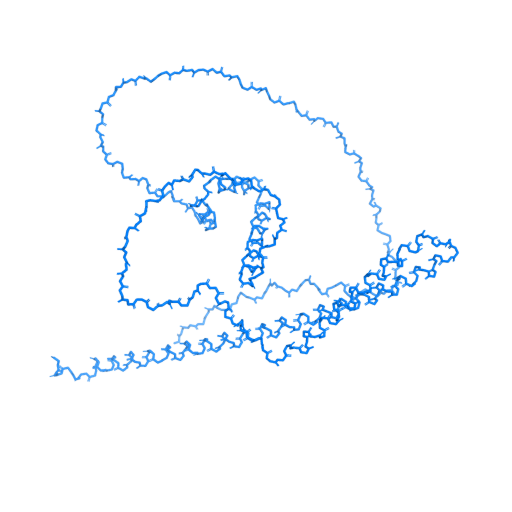97 C C . PRO A 1 181 ? 12.445 -16.471 -0.649 1.00 65.06 181 PRO A C 1
ATOM 1299 O O . PRO A 1 181 ? 12.749 -17.402 0.085 1.00 65.06 181 PRO A O 1
ATOM 1302 N N . GLY A 1 182 ? 12.303 -15.241 -0.154 1.00 76.00 182 GLY A N 1
ATOM 1303 C CA . GLY A 1 182 ? 12.415 -14.895 1.270 1.00 76.00 182 GLY A CA 1
ATOM 1304 C C . GLY A 1 182 ? 11.120 -14.391 1.910 1.00 76.00 182 GLY A C 1
ATOM 1305 O O . GLY A 1 182 ? 11.093 -14.167 3.120 1.00 76.00 182 GLY A O 1
ATOM 1306 N N . ASP A 1 183 ? 10.051 -14.196 1.134 1.00 83.00 183 ASP A N 1
ATOM 1307 C CA . ASP A 1 183 ? 8.841 -13.543 1.641 1.00 83.00 183 ASP A CA 1
ATOM 1308 C C . ASP A 1 183 ? 7.900 -14.496 2.401 1.00 83.00 183 ASP A C 1
ATOM 1310 O O . ASP A 1 183 ? 7.084 -14.023 3.187 1.00 83.00 183 ASP A O 1
ATOM 1314 N N . GLU A 1 184 ? 8.044 -15.821 2.280 1.00 90.12 184 GLU A N 1
ATOM 1315 C CA . GLU A 1 184 ? 7.123 -16.787 2.910 1.00 90.12 184 GLU A CA 1
ATOM 1316 C C . GLU A 1 184 ? 7.084 -16.686 4.443 1.00 90.12 184 GLU A C 1
ATOM 1318 O O . GLU A 1 184 ? 6.009 -16.700 5.044 1.00 90.12 184 GLU A O 1
ATOM 1323 N N . ALA A 1 185 ? 8.240 -16.525 5.097 1.00 91.44 185 ALA A N 1
ATOM 1324 C CA . ALA A 1 185 ? 8.302 -16.385 6.554 1.00 91.44 185 ALA A CA 1
ATOM 1325 C C . ALA A 1 185 ? 7.650 -15.076 7.032 1.00 91.44 185 ALA A C 1
ATOM 1327 O O . ALA A 1 185 ? 6.987 -15.037 8.072 1.00 91.44 185 ALA A O 1
ATOM 1328 N N . VAL A 1 186 ? 7.818 -14.000 6.258 1.00 91.19 186 VAL A N 1
ATOM 1329 C CA . VAL A 1 186 ? 7.197 -12.703 6.544 1.00 91.19 186 VAL A CA 1
ATOM 1330 C C . VAL A 1 186 ? 5.691 -12.789 6.323 1.00 91.19 186 VAL A C 1
ATOM 1332 O O . VAL A 1 186 ? 4.934 -12.306 7.158 1.00 91.19 186 VAL A O 1
ATOM 1335 N N . GLU A 1 187 ? 5.244 -13.449 5.255 1.00 91.44 187 GLU A N 1
ATOM 1336 C CA . GLU A 1 187 ? 3.825 -13.665 4.976 1.00 91.44 187 GLU A CA 1
ATOM 1337 C C . GLU A 1 187 ? 3.148 -14.524 6.043 1.00 91.44 187 GLU A C 1
ATOM 1339 O O . GLU A 1 187 ? 2.057 -14.173 6.485 1.00 91.44 187 GLU A O 1
ATOM 1344 N N . SER A 1 188 ? 3.795 -15.595 6.513 1.00 94.38 188 SER A N 1
ATOM 1345 C CA . SER A 1 188 ? 3.284 -16.386 7.638 1.00 94.38 188 SER A CA 1
ATOM 1346 C C . SER A 1 188 ? 3.102 -15.511 8.874 1.00 94.38 188 SER A C 1
ATOM 1348 O O . SER A 1 188 ? 2.032 -15.500 9.474 1.00 94.38 188 SER A O 1
ATOM 1350 N N . ARG A 1 189 ? 4.114 -14.701 9.209 1.00 95.56 189 ARG A N 1
ATOM 1351 C CA . ARG A 1 189 ? 4.043 -13.795 10.358 1.00 95.56 189 ARG A CA 1
ATOM 1352 C C . ARG A 1 189 ? 2.942 -12.744 10.210 1.00 95.56 189 ARG A C 1
ATOM 1354 O O . ARG A 1 189 ? 2.286 -12.416 11.195 1.00 95.56 189 ARG A O 1
ATOM 1361 N N . VAL A 1 190 ? 2.742 -12.201 9.008 1.00 96.25 190 VAL A N 1
ATOM 1362 C CA . VAL A 1 190 ? 1.650 -11.256 8.730 1.00 96.25 190 VAL A CA 1
ATOM 1363 C C . VAL A 1 190 ? 0.298 -11.933 8.943 1.00 96.25 190 VAL A C 1
ATOM 1365 O O . VAL A 1 190 ? -0.524 -11.379 9.668 1.00 96.25 190 VAL A O 1
ATOM 1368 N N . ARG A 1 191 ? 0.094 -13.146 8.413 1.00 96.56 191 ARG A N 1
ATOM 1369 C CA . ARG A 1 191 ? -1.150 -13.914 8.608 1.00 96.56 191 ARG A CA 1
ATOM 1370 C C . ARG A 1 191 ? -1.421 -14.196 10.087 1.00 96.56 191 ARG A C 1
ATOM 1372 O O . ARG A 1 191 ? -2.543 -13.997 10.548 1.00 96.56 191 ARG A O 1
ATOM 1379 N N . ASP A 1 192 ? -0.395 -14.581 10.845 1.00 97.81 192 ASP A N 1
ATOM 1380 C CA . ASP A 1 192 ? -0.517 -14.828 12.287 1.00 97.81 192 ASP A CA 1
ATOM 1381 C C . ASP A 1 192 ? -0.926 -13.556 13.050 1.00 97.81 192 ASP A C 1
ATOM 1383 O O . ASP A 1 192 ? -1.778 -13.592 13.942 1.00 97.81 192 ASP A O 1
ATOM 1387 N N . LEU A 1 193 ? -0.335 -12.407 12.703 1.00 96.88 193 LEU A N 1
ATOM 1388 C CA . LEU A 1 193 ? -0.682 -11.116 13.300 1.00 96.88 193 LEU A CA 1
ATOM 1389 C C . LEU A 1 193 ? -2.098 -10.670 12.923 1.00 96.88 193 LEU A C 1
ATOM 1391 O O . LEU A 1 193 ? -2.828 -10.188 13.787 1.00 96.88 193 LEU A O 1
ATOM 1395 N N . GLU A 1 194 ? -2.503 -10.844 11.665 1.00 97.00 194 GLU A N 1
ATOM 1396 C CA . GLU A 1 194 ? -3.862 -10.555 11.194 1.00 97.00 194 GLU A CA 1
ATOM 1397 C C . GLU A 1 194 ? -4.902 -11.375 11.954 1.00 97.00 194 GLU A C 1
ATOM 1399 O O . GLU A 1 194 ? -5.890 -10.821 12.443 1.00 97.00 194 GLU A O 1
ATOM 1404 N N . GLN A 1 195 ? -4.646 -12.675 12.117 1.00 98.31 195 GLN A N 1
ATOM 1405 C CA . GLN A 1 195 ? -5.515 -13.558 12.880 1.00 98.31 195 GLN A CA 1
ATOM 1406 C C . GLN A 1 195 ? -5.631 -13.094 14.338 1.00 98.31 195 GLN A C 1
ATOM 1408 O O . GLN A 1 195 ? -6.744 -12.927 14.839 1.00 98.31 195 GLN A O 1
ATOM 1413 N N . ARG A 1 196 ? -4.510 -12.789 15.004 1.00 98.19 196 ARG A N 1
ATOM 1414 C CA . ARG A 1 196 ? -4.519 -12.289 16.393 1.00 98.19 196 ARG A CA 1
ATOM 1415 C C . ARG A 1 196 ? -5.250 -10.958 16.543 1.00 98.19 196 ARG A C 1
ATOM 1417 O O . ARG A 1 196 ? -5.993 -10.772 17.504 1.00 98.19 196 ARG A O 1
ATOM 1424 N N . VAL A 1 197 ? -5.069 -10.025 15.605 1.00 98.25 197 VAL A N 1
ATOM 1425 C CA . VAL A 1 197 ? -5.810 -8.752 15.597 1.00 98.25 197 VAL A CA 1
ATOM 1426 C C . VAL A 1 197 ? -7.309 -9.016 15.475 1.00 98.25 197 VAL A C 1
ATOM 1428 O O . VAL A 1 197 ? -8.093 -8.400 16.198 1.00 98.25 197 VAL A O 1
ATOM 1431 N N . HIS A 1 198 ? -7.712 -9.943 14.606 1.00 98.12 198 HIS A N 1
ATOM 1432 C CA . HIS A 1 198 ? -9.113 -10.311 14.434 1.00 98.12 198 HIS A CA 1
ATOM 1433 C C . HIS A 1 198 ? -9.710 -10.957 15.696 1.00 98.12 198 HIS A C 1
ATOM 1435 O O . HIS A 1 198 ? -10.810 -10.595 16.114 1.00 98.12 198 HIS A O 1
ATOM 1441 N N . GLU A 1 199 ? -8.977 -11.861 16.344 1.00 98.19 199 GLU A N 1
ATOM 1442 C CA . GLU A 1 199 ? -9.378 -12.481 17.612 1.00 98.19 199 GLU A CA 1
ATOM 1443 C C . GLU A 1 199 ? -9.540 -11.433 18.726 1.00 98.19 199 GLU A C 1
ATOM 1445 O O . GLU A 1 199 ? -10.575 -11.391 19.399 1.00 98.19 199 GLU A O 1
ATOM 1450 N N . LEU A 1 200 ? -8.573 -10.519 18.880 1.00 97.75 200 LEU A N 1
ATOM 1451 C CA . LEU A 1 200 ? -8.669 -9.418 19.845 1.00 97.75 200 LEU A CA 1
ATOM 1452 C C . LEU A 1 200 ? -9.838 -8.484 19.536 1.00 97.75 200 LEU A C 1
ATOM 1454 O O . LEU A 1 200 ? -10.491 -8.000 20.458 1.00 97.75 200 LEU A O 1
ATOM 1458 N N . GLU A 1 201 ? -10.153 -8.232 18.267 1.00 98.19 201 GLU A N 1
ATOM 1459 C CA . GLU A 1 201 ? -11.329 -7.445 17.891 1.00 98.19 201 GLU A CA 1
ATOM 1460 C C . GLU A 1 201 ? -12.632 -8.076 18.364 1.00 98.19 201 GLU A C 1
ATOM 1462 O O . GLU A 1 201 ? -13.500 -7.368 18.882 1.00 98.19 201 GLU A O 1
ATOM 1467 N N . GLN A 1 202 ? -12.773 -9.391 18.203 1.00 98.50 202 GLN A N 1
ATOM 1468 C CA . GLN A 1 202 ? -13.943 -10.119 18.686 1.00 98.50 202 GLN A CA 1
ATOM 1469 C C . GLN A 1 202 ? -14.043 -10.021 20.213 1.00 98.50 202 GLN A C 1
ATOM 1471 O O . GLN A 1 202 ? -15.071 -9.575 20.727 1.00 98.50 202 GLN A O 1
ATOM 1476 N N . GLN A 1 203 ? -12.946 -10.294 20.928 1.00 97.69 203 GLN A N 1
ATOM 1477 C CA . GLN A 1 203 ? -12.885 -10.187 22.392 1.00 97.69 203 GLN A CA 1
ATOM 1478 C C . GLN A 1 203 ? -13.218 -8.774 22.886 1.00 97.69 203 GLN A C 1
ATOM 1480 O O . GLN A 1 203 ? -13.970 -8.593 23.842 1.00 97.69 203 GLN A O 1
ATOM 1485 N N . THR A 1 204 ? -12.703 -7.749 22.208 1.00 98.31 204 THR A N 1
ATOM 1486 C CA . THR A 1 204 ? -12.936 -6.344 22.561 1.00 98.31 204 THR A CA 1
ATOM 1487 C C . THR A 1 204 ? -14.404 -5.961 22.353 1.00 98.31 204 THR A C 1
ATOM 1489 O O . THR A 1 204 ? -14.982 -5.254 23.180 1.00 98.31 204 THR A O 1
ATOM 1492 N N . ARG A 1 205 ? -15.051 -6.456 21.285 1.00 98.44 205 ARG A N 1
ATOM 1493 C CA . ARG A 1 205 ? -16.494 -6.257 21.054 1.00 98.44 205 ARG A CA 1
ATOM 1494 C C . ARG A 1 205 ? -17.337 -6.956 22.117 1.00 98.44 205 ARG A C 1
ATOM 1496 O O . ARG A 1 205 ? -18.323 -6.377 22.569 1.00 98.44 205 ARG A O 1
ATOM 1503 N N . GLU A 1 206 ? -16.963 -8.165 22.524 1.00 98.25 206 GLU A N 1
ATOM 1504 C CA . GLU A 1 206 ? -17.648 -8.898 23.592 1.00 98.25 206 GLU A CA 1
ATOM 1505 C C . GLU A 1 206 ? -17.501 -8.208 24.949 1.00 98.25 206 GLU A C 1
ATOM 1507 O O . GLU A 1 206 ? -18.506 -7.968 25.619 1.00 98.25 206 GLU A O 1
ATOM 1512 N N . LEU A 1 207 ? -16.284 -7.803 25.327 1.00 97.56 207 LEU A N 1
ATOM 1513 C CA . LEU A 1 207 ? -16.035 -7.031 26.547 1.00 97.56 207 LEU A CA 1
ATOM 1514 C C . LEU A 1 207 ? -16.812 -5.716 26.540 1.00 97.56 207 LEU A C 1
ATOM 1516 O O . LEU A 1 207 ? -17.424 -5.356 27.540 1.00 97.56 207 LEU A O 1
ATOM 1520 N N . ALA A 1 208 ? -16.865 -5.015 25.406 1.00 98.19 208 ALA A N 1
ATOM 1521 C CA . ALA A 1 208 ? -17.648 -3.790 25.287 1.00 98.19 208 ALA A CA 1
ATOM 1522 C C . ALA A 1 208 ? -19.158 -4.020 25.481 1.00 98.19 208 ALA A C 1
ATOM 1524 O O . ALA A 1 208 ? -19.831 -3.127 25.998 1.00 98.19 208 ALA A O 1
ATOM 1525 N N . ARG A 1 209 ? -19.697 -5.185 25.088 1.00 98.38 209 ARG A N 1
ATOM 1526 C CA . ARG A 1 209 ? -21.088 -5.572 25.386 1.00 98.38 209 ARG A CA 1
ATOM 1527 C C . ARG A 1 209 ? -21.262 -5.863 26.875 1.00 98.38 209 ARG A C 1
ATOM 1529 O O . ARG A 1 209 ? -22.096 -5.217 27.500 1.00 98.38 209 ARG A O 1
ATOM 1536 N N . ARG A 1 210 ? -20.412 -6.718 27.459 1.00 97.69 210 ARG A N 1
ATOM 1537 C CA . ARG A 1 210 ? -20.458 -7.067 28.892 1.00 97.69 210 ARG A CA 1
ATOM 1538 C C . ARG A 1 210 ? -20.371 -5.829 29.784 1.00 97.69 210 ARG A C 1
ATOM 1540 O O . ARG A 1 210 ? -21.197 -5.657 30.666 1.00 97.69 210 ARG A O 1
ATOM 1547 N N . THR A 1 211 ? -19.464 -4.895 29.501 1.00 97.56 211 THR A N 1
ATOM 1548 C CA . THR A 1 211 ? -19.304 -3.650 30.281 1.00 97.56 211 THR A CA 1
ATOM 1549 C C . THR A 1 211 ? -20.572 -2.785 30.332 1.00 97.56 211 THR A C 1
ATOM 1551 O O . THR A 1 211 ? -20.718 -1.975 31.247 1.00 97.56 211 THR A O 1
ATOM 1554 N N . ARG A 1 212 ? -21.499 -2.927 29.371 1.00 97.19 212 ARG A N 1
ATOM 1555 C CA . ARG A 1 212 ? -22.799 -2.227 29.395 1.00 97.19 212 ARG A CA 1
ATOM 1556 C C . ARG A 1 212 ? -23.810 -2.890 30.330 1.00 97.19 212 ARG A C 1
ATOM 1558 O O . ARG A 1 212 ? -24.694 -2.201 30.821 1.00 97.19 212 ARG A O 1
ATOM 1565 N N . GLU A 1 213 ? -23.678 -4.192 30.550 1.00 97.81 213 GLU A N 1
ATOM 1566 C CA . GLU A 1 213 ? -24.578 -5.018 31.367 1.00 97.81 213 GLU A CA 1
ATOM 1567 C C . GLU A 1 213 ? -24.110 -5.119 32.829 1.00 97.81 213 GLU A C 1
ATOM 1569 O O . GLU A 1 213 ? -24.899 -5.410 33.724 1.00 97.81 213 GLU A O 1
ATOM 1574 N N . VAL A 1 214 ? -22.824 -4.860 33.076 1.00 97.88 214 VAL A N 1
ATOM 1575 C CA . VAL A 1 214 ? -22.182 -4.912 34.394 1.00 97.88 214 VAL A CA 1
ATOM 1576 C C . VAL A 1 214 ? -22.665 -3.772 35.311 1.00 97.88 214 VAL A C 1
ATOM 1578 O O . VAL A 1 214 ? -22.944 -2.656 34.857 1.00 97.88 214 VAL A O 1
ATOM 1581 N N . THR A 1 215 ? -22.738 -4.050 36.619 1.00 97.94 215 THR A N 1
ATOM 1582 C CA . THR A 1 215 ? -23.156 -3.085 37.650 1.00 97.94 215 THR A CA 1
ATOM 1583 C C . THR A 1 215 ? -22.226 -1.865 37.719 1.00 97.94 215 THR A C 1
ATOM 1585 O O . THR A 1 215 ? -21.065 -1.920 37.311 1.00 97.94 215 THR A O 1
ATOM 1588 N N . GLU A 1 216 ? -22.708 -0.739 38.260 1.00 97.44 216 GLU A N 1
ATOM 1589 C CA . GLU A 1 216 ? -21.882 0.475 38.398 1.00 97.44 216 GLU A CA 1
ATOM 1590 C C . GLU A 1 216 ? -20.619 0.253 39.248 1.00 97.44 216 GLU A C 1
ATOM 1592 O O . GLU A 1 216 ? -19.591 0.870 38.974 1.00 97.44 216 GLU A O 1
ATOM 1597 N N . ALA A 1 217 ? -20.673 -0.648 40.237 1.00 97.88 217 ALA A N 1
ATOM 1598 C CA . ALA A 1 217 ? -19.539 -0.961 41.107 1.00 97.88 217 ALA A CA 1
ATOM 1599 C C . ALA A 1 217 ? -18.388 -1.657 40.355 1.00 97.88 217 ALA A C 1
ATOM 1601 O O . ALA A 1 217 ? -17.221 -1.351 40.591 1.00 97.88 217 ALA A O 1
ATOM 1602 N N . ASP A 1 218 ? -18.715 -2.537 39.407 1.00 97.94 218 ASP A N 1
ATOM 1603 C CA . ASP A 1 218 ? -17.746 -3.355 38.661 1.00 97.94 218 ASP A CA 1
ATOM 1604 C C . ASP A 1 218 ? -17.302 -2.707 37.334 1.00 97.94 218 ASP A C 1
ATOM 1606 O O . ASP A 1 218 ? -16.280 -3.064 36.737 1.00 97.94 218 ASP A O 1
ATOM 1610 N N . ARG A 1 219 ? -18.047 -1.701 36.862 1.00 97.25 219 ARG A N 1
ATOM 1611 C CA . ARG A 1 219 ? -17.754 -0.952 35.635 1.00 97.25 219 ARG A CA 1
ATOM 1612 C C . ARG A 1 219 ? -16.319 -0.393 35.532 1.00 97.25 219 ARG A C 1
ATOM 1614 O O . ARG A 1 219 ? -15.786 -0.436 34.418 1.00 97.25 219 ARG A O 1
ATOM 1621 N N . PRO A 1 220 ? -15.662 0.152 36.582 1.00 97.88 220 PRO A N 1
ATOM 1622 C CA . PRO A 1 220 ? -14.282 0.630 36.455 1.00 97.88 220 PRO A CA 1
ATOM 1623 C C . PRO A 1 220 ? -13.294 -0.488 36.094 1.00 97.88 220 PRO A C 1
ATOM 1625 O O . PRO A 1 220 ? -12.466 -0.278 35.207 1.00 97.88 220 PRO A O 1
ATOM 1628 N N . ALA A 1 221 ? -13.429 -1.677 36.690 1.00 97.75 221 ALA A N 1
ATOM 1629 C CA . ALA A 1 221 ? -12.572 -2.824 36.386 1.00 97.75 221 ALA A CA 1
ATOM 1630 C C . ALA A 1 221 ? -12.771 -3.303 34.937 1.00 97.75 221 ALA A C 1
ATOM 1632 O O . ALA A 1 221 ? -11.806 -3.462 34.189 1.00 97.75 221 ALA A O 1
ATOM 1633 N N . ALA A 1 222 ? -14.028 -3.415 34.492 1.00 97.19 222 ALA A N 1
ATOM 1634 C CA . ALA A 1 222 ? -14.350 -3.790 33.114 1.00 97.19 222 ALA A CA 1
ATOM 1635 C C . ALA A 1 222 ? -13.822 -2.768 32.079 1.00 97.19 222 ALA A C 1
ATOM 1637 O O . ALA A 1 222 ? -13.353 -3.132 30.997 1.00 97.19 222 ALA A O 1
ATOM 1638 N N . ARG A 1 223 ? -13.839 -1.467 32.410 1.00 97.50 223 ARG A N 1
ATOM 1639 C CA . ARG A 1 223 ? -13.240 -0.411 31.573 1.00 97.50 223 ARG A CA 1
ATOM 1640 C C . ARG A 1 223 ? -11.719 -0.519 31.489 1.00 97.50 223 ARG A C 1
ATOM 1642 O O . ARG A 1 223 ? -11.156 -0.226 30.433 1.00 97.50 223 ARG A O 1
ATOM 1649 N N . GLU A 1 224 ? -11.051 -0.891 32.575 1.00 98.19 224 GLU A N 1
ATOM 1650 C CA . GLU A 1 224 ? -9.600 -1.075 32.589 1.00 98.19 224 GLU A CA 1
ATOM 1651 C C . GLU A 1 224 ? -9.175 -2.272 31.732 1.00 98.19 224 GLU A C 1
ATOM 1653 O O . GLU A 1 224 ? -8.260 -2.142 30.913 1.00 98.19 224 GLU A O 1
ATOM 1658 N N . GLU A 1 225 ? -9.896 -3.390 31.827 1.00 97.75 225 GLU A N 1
ATOM 1659 C CA . GLU A 1 225 ? -9.669 -4.554 30.968 1.00 97.75 225 GLU A CA 1
ATOM 1660 C C . GLU A 1 225 ? -9.867 -4.207 29.485 1.00 97.75 225 GLU A C 1
ATOM 1662 O O . GLU A 1 225 ? -9.001 -4.494 28.653 1.00 97.75 225 GLU A O 1
ATOM 1667 N N . LEU A 1 226 ? -10.954 -3.501 29.153 1.00 97.88 226 LEU A N 1
ATOM 1668 C CA . LEU A 1 226 ? -11.206 -3.039 27.788 1.00 97.88 226 LEU A CA 1
ATOM 1669 C C . LEU A 1 226 ? -10.075 -2.131 27.275 1.00 97.88 226 LEU A C 1
ATOM 1671 O O . LEU A 1 226 ? -9.628 -2.275 26.137 1.00 97.88 226 LEU A O 1
ATOM 1675 N N . ARG A 1 227 ? -9.571 -1.217 28.116 1.00 98.31 227 ARG A N 1
ATOM 1676 C CA . ARG A 1 227 ? -8.437 -0.344 27.773 1.00 98.31 227 ARG A CA 1
ATOM 1677 C C . ARG A 1 227 ? -7.168 -1.153 27.499 1.00 98.31 227 ARG A C 1
ATOM 1679 O O . ARG A 1 227 ? -6.450 -0.831 26.553 1.00 98.31 227 ARG A O 1
ATOM 1686 N N . LYS A 1 228 ? -6.894 -2.190 28.298 1.00 98.44 228 LYS A N 1
ATOM 1687 C CA . LYS A 1 228 ? -5.743 -3.085 28.107 1.00 98.44 228 LYS A CA 1
ATOM 1688 C C . LYS A 1 228 ? -5.821 -3.806 26.759 1.00 98.44 228 LYS A C 1
ATOM 1690 O O . LYS A 1 228 ? -4.856 -3.756 26.003 1.00 98.44 228 LYS A O 1
ATOM 1695 N N . ARG A 1 229 ? -6.976 -4.395 26.426 1.00 97.81 229 ARG A N 1
ATOM 1696 C CA . ARG A 1 229 ? -7.188 -5.098 25.146 1.00 97.81 229 ARG A CA 1
ATOM 1697 C C . ARG A 1 229 ? -7.087 -4.178 23.936 1.00 97.81 229 ARG A C 1
ATOM 1699 O O . ARG A 1 229 ? -6.451 -4.531 22.949 1.00 97.81 229 ARG A O 1
ATOM 1706 N N . LEU A 1 230 ? -7.641 -2.969 24.029 1.00 97.69 230 LEU A N 1
ATOM 1707 C CA . LEU A 1 230 ? -7.501 -1.972 22.967 1.00 97.69 230 LEU A CA 1
ATOM 1708 C C . LEU A 1 230 ? -6.037 -1.586 22.742 1.00 97.69 230 LEU A C 1
ATOM 1710 O O . LEU A 1 230 ? -5.611 -1.485 21.594 1.00 97.69 230 LEU A O 1
ATOM 1714 N N . ARG A 1 231 ? -5.253 -1.392 23.811 1.00 98.44 231 ARG A N 1
ATOM 1715 C CA . ARG A 1 231 ? -3.819 -1.090 23.688 1.00 98.44 231 ARG A CA 1
ATOM 1716 C C . ARG A 1 231 ? -3.076 -2.206 22.949 1.00 98.44 231 ARG A C 1
ATOM 1718 O O . ARG A 1 231 ? -2.390 -1.910 21.978 1.00 98.44 231 ARG A O 1
ATOM 1725 N N . GLU A 1 232 ? -3.297 -3.456 23.349 1.00 98.06 232 GLU A N 1
ATOM 1726 C CA . GLU A 1 232 ? -2.732 -4.645 22.693 1.00 98.06 232 GLU A CA 1
ATOM 1727 C C . GLU A 1 232 ? -3.104 -4.694 21.197 1.00 98.06 232 GLU A C 1
ATOM 1729 O O . GLU A 1 232 ? -2.251 -4.883 20.331 1.00 98.06 232 GLU A O 1
ATOM 1734 N N . GLN A 1 233 ? -4.365 -4.410 20.859 1.00 97.62 233 GLN A N 1
ATOM 1735 C CA . GLN A 1 233 ? -4.819 -4.343 19.468 1.00 97.62 233 GLN A CA 1
ATOM 1736 C C . GLN A 1 233 ? -4.098 -3.243 18.663 1.00 97.62 233 GLN A C 1
ATOM 1738 O O . GLN A 1 233 ? -3.741 -3.454 17.499 1.00 97.62 233 GLN A O 1
ATOM 1743 N N . PHE A 1 234 ? -3.892 -2.057 19.246 1.00 98.00 234 PHE A N 1
ATOM 1744 C CA . PHE A 1 234 ? -3.169 -0.966 18.584 1.00 98.00 234 PHE A CA 1
ATOM 1745 C C . PHE A 1 234 ? -1.689 -1.292 18.374 1.00 98.00 234 PHE A C 1
ATOM 1747 O O . PHE A 1 234 ? -1.155 -0.941 17.318 1.00 98.00 234 PHE A O 1
ATOM 1754 N N . GLU A 1 235 ? -1.057 -1.973 19.331 1.00 98.31 235 GLU A N 1
ATOM 1755 C CA . GLU A 1 235 ? 0.324 -2.455 19.230 1.00 98.31 235 GLU A CA 1
ATOM 1756 C C . GLU A 1 235 ? 0.468 -3.452 18.073 1.00 98.31 235 GLU A C 1
ATOM 1758 O O . GLU A 1 235 ? 1.242 -3.192 17.150 1.00 98.31 235 GLU A O 1
ATOM 1763 N N . LEU A 1 236 ? -0.364 -4.502 18.021 1.00 97.81 236 LEU A N 1
ATOM 1764 C CA . LEU A 1 236 ? -0.324 -5.489 16.930 1.00 97.81 236 LEU A CA 1
ATOM 1765 C C . LEU A 1 236 ? -0.605 -4.867 15.555 1.00 97.81 236 LEU A C 1
ATOM 1767 O O . LEU A 1 236 ? 0.076 -5.165 14.574 1.00 97.81 236 LEU A O 1
ATOM 1771 N N . ARG A 1 237 ? -1.575 -3.947 15.462 1.00 97.19 237 ARG A N 1
ATOM 1772 C CA . ARG A 1 237 ? -1.827 -3.201 14.216 1.00 97.19 237 ARG A CA 1
ATOM 1773 C C . ARG A 1 237 ? -0.644 -2.308 13.831 1.00 97.19 237 ARG A C 1
ATOM 1775 O O . ARG A 1 237 ? -0.424 -2.067 12.645 1.00 97.19 237 ARG A O 1
ATOM 1782 N N . GLY A 1 238 ? 0.089 -1.784 14.811 1.00 97.38 238 GLY A N 1
ATOM 1783 C CA . GLY A 1 238 ? 1.339 -1.058 14.600 1.00 97.38 238 GLY A CA 1
ATOM 1784 C C . GLY A 1 238 ? 2.418 -1.949 13.991 1.00 97.38 238 GLY A C 1
ATOM 1785 O O . GLY A 1 238 ? 3.017 -1.567 12.986 1.00 97.38 238 GLY A O 1
ATOM 1786 N N . GLU A 1 239 ? 2.607 -3.149 14.540 1.00 97.81 239 GLU A N 1
ATOM 1787 C CA . GLU A 1 239 ? 3.549 -4.143 14.013 1.00 97.81 239 GLU A CA 1
ATOM 1788 C C . GLU A 1 239 ? 3.205 -4.573 12.584 1.00 97.81 239 GLU A C 1
ATOM 1790 O O . GLU A 1 239 ? 4.084 -4.607 11.724 1.00 97.81 239 GLU A O 1
ATOM 1795 N N . LEU A 1 240 ? 1.925 -4.821 12.298 1.00 97.06 240 LEU A N 1
ATOM 1796 C CA . LEU A 1 240 ? 1.457 -5.191 10.962 1.00 97.06 240 LEU A CA 1
ATOM 1797 C C . LEU A 1 240 ? 1.763 -4.090 9.937 1.00 97.06 240 LEU A C 1
ATOM 1799 O O . LEU A 1 240 ? 2.343 -4.360 8.884 1.00 97.06 240 LEU A O 1
ATOM 1803 N N . ARG A 1 241 ? 1.451 -2.826 10.262 1.00 97.44 241 ARG A N 1
ATOM 1804 C CA . ARG A 1 241 ? 1.796 -1.683 9.396 1.00 97.44 241 ARG A CA 1
ATOM 1805 C C . ARG A 1 241 ? 3.299 -1.582 9.154 1.00 97.44 241 ARG A C 1
ATOM 1807 O O . ARG A 1 241 ? 3.702 -1.283 8.034 1.00 97.44 241 ARG A O 1
ATOM 1814 N N . LYS A 1 242 ? 4.116 -1.838 10.180 1.00 97.19 242 LYS A N 1
ATOM 1815 C CA . LYS A 1 242 ? 5.577 -1.830 10.062 1.00 97.19 242 LYS A CA 1
ATOM 1816 C C . LYS A 1 242 ? 6.068 -2.917 9.102 1.00 97.19 242 LYS A C 1
ATOM 1818 O O . LYS A 1 242 ? 6.824 -2.603 8.192 1.00 97.19 242 LYS A O 1
ATOM 1823 N N . LEU A 1 243 ? 5.590 -4.155 9.239 1.00 96.06 243 LEU A N 1
ATOM 1824 C CA . LEU A 1 243 ? 5.956 -5.250 8.330 1.00 96.06 243 LEU A CA 1
ATOM 1825 C C . LEU A 1 243 ? 5.529 -4.974 6.882 1.00 96.06 243 LEU A C 1
ATOM 1827 O O . LEU A 1 243 ? 6.288 -5.244 5.952 1.00 96.06 243 LEU A O 1
ATOM 1831 N N . HIS A 1 244 ? 4.342 -4.397 6.673 1.00 91.38 244 HIS A N 1
ATOM 1832 C CA . HIS A 1 244 ? 3.901 -3.974 5.342 1.00 91.38 244 HIS A CA 1
ATOM 1833 C C . HIS A 1 244 ? 4.785 -2.871 4.755 1.00 91.38 244 HIS A C 1
ATOM 1835 O O . HIS A 1 244 ? 5.149 -2.951 3.582 1.00 91.38 244 HIS 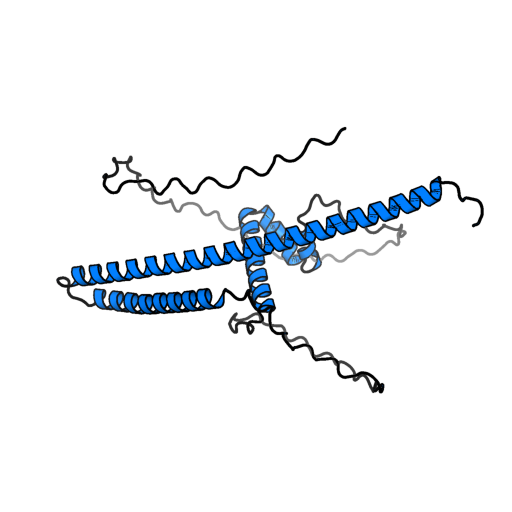A O 1
ATOM 1841 N N . ALA A 1 245 ? 5.163 -1.871 5.555 1.00 94.06 245 ALA A N 1
ATOM 1842 C CA . ALA A 1 245 ? 6.089 -0.832 5.119 1.00 94.06 245 ALA A CA 1
ATOM 1843 C C . ALA A 1 245 ? 7.445 -1.431 4.713 1.00 94.06 245 ALA A C 1
ATOM 1845 O O . ALA A 1 245 ? 7.917 -1.177 3.608 1.00 94.06 245 ALA A O 1
ATOM 1846 N N . GLU A 1 246 ? 8.014 -2.312 5.539 1.00 95.06 246 GLU A N 1
ATOM 1847 C CA . GLU A 1 246 ? 9.274 -3.003 5.240 1.00 95.06 246 GLU A CA 1
ATOM 1848 C C . GLU A 1 246 ? 9.192 -3.839 3.951 1.00 95.06 246 GLU A C 1
ATOM 1850 O O . GLU A 1 246 ? 10.136 -3.854 3.158 1.00 95.06 246 GLU A O 1
ATOM 1855 N N . ARG A 1 247 ? 8.062 -4.516 3.699 1.00 92.56 247 ARG A N 1
ATOM 1856 C CA . ARG A 1 247 ? 7.826 -5.250 2.445 1.00 92.56 247 ARG A CA 1
ATOM 1857 C C . ARG A 1 247 ? 7.836 -4.310 1.238 1.00 92.56 247 ARG A C 1
ATOM 1859 O O . ARG A 1 247 ? 8.551 -4.578 0.274 1.00 92.56 247 ARG A O 1
ATOM 1866 N N . MET A 1 248 ? 7.081 -3.212 1.298 1.00 89.38 248 MET A N 1
ATOM 1867 C CA . MET A 1 248 ? 7.028 -2.226 0.213 1.00 89.38 248 MET A CA 1
ATOM 1868 C C . MET A 1 248 ? 8.405 -1.607 -0.051 1.00 89.38 248 MET A C 1
ATOM 1870 O O . MET A 1 248 ? 8.807 -1.464 -1.202 1.00 89.38 248 MET A O 1
ATOM 1874 N N . GLU A 1 249 ? 9.173 -1.302 0.996 1.00 94.19 249 GLU A N 1
ATOM 1875 C CA . GLU A 1 249 ? 10.540 -0.793 0.860 1.00 94.19 249 GLU A CA 1
ATOM 1876 C C . GLU A 1 249 ? 11.483 -1.784 0.169 1.00 94.19 249 GLU A C 1
ATOM 1878 O O . GLU A 1 249 ? 12.348 -1.370 -0.607 1.00 94.19 249 GLU A O 1
ATOM 1883 N N . ARG A 1 250 ? 11.351 -3.091 0.436 1.00 93.38 250 ARG A N 1
ATOM 1884 C CA . ARG A 1 250 ? 12.132 -4.121 -0.270 1.00 93.38 250 ARG A CA 1
ATOM 1885 C C . ARG A 1 250 ? 11.736 -4.217 -1.741 1.00 93.38 250 ARG A C 1
ATOM 1887 O O . ARG A 1 250 ? 12.613 -4.263 -2.600 1.00 93.38 250 ARG A O 1
ATOM 1894 N N . GLN A 1 251 ? 10.438 -4.184 -2.039 1.00 88.88 251 GLN A N 1
ATOM 1895 C CA . GLN A 1 251 ? 9.938 -4.195 -3.417 1.00 88.88 251 GLN A CA 1
ATOM 1896 C C . GLN A 1 251 ? 10.417 -2.971 -4.207 1.00 88.88 251 GLN A C 1
ATOM 1898 O O . GLN A 1 251 ? 10.877 -3.112 -5.338 1.00 88.88 251 GLN A O 1
ATOM 1903 N N . LEU A 1 252 ? 10.373 -1.781 -3.601 1.00 92.62 252 LEU A N 1
ATOM 1904 C CA . LEU A 1 252 ? 10.885 -0.558 -4.217 1.00 92.62 252 LEU A CA 1
ATOM 1905 C C . LEU A 1 252 ? 12.380 -0.657 -4.524 1.00 92.62 252 LEU A C 1
ATOM 1907 O O . LEU A 1 252 ? 12.791 -0.283 -5.620 1.00 92.62 252 LEU A O 1
ATOM 1911 N N . ARG A 1 253 ? 13.181 -1.208 -3.604 1.00 96.31 253 ARG A N 1
ATOM 1912 C CA . ARG A 1 253 ? 14.614 -1.446 -3.833 1.00 96.31 253 ARG A CA 1
ATOM 1913 C C . ARG A 1 253 ? 14.864 -2.400 -5.001 1.00 96.31 253 ARG A C 1
ATOM 1915 O O . ARG A 1 253 ? 15.622 -2.058 -5.901 1.00 96.31 253 ARG A O 1
ATOM 1922 N N . MET A 1 254 ? 14.168 -3.535 -5.051 1.00 92.00 254 MET A N 1
ATOM 1923 C CA . MET A 1 254 ? 14.283 -4.476 -6.174 1.00 92.00 254 MET A CA 1
ATOM 1924 C C . MET A 1 254 ? 13.926 -3.833 -7.521 1.00 92.00 254 MET A C 1
ATOM 1926 O O . MET A 1 254 ? 14.622 -4.037 -8.513 1.00 92.00 254 MET A O 1
ATOM 1930 N N . LEU A 1 255 ? 12.848 -3.045 -7.573 1.00 90.56 255 LEU A N 1
ATOM 1931 C CA . LEU A 1 255 ? 12.445 -2.346 -8.797 1.00 90.56 255 LEU A CA 1
ATOM 1932 C C . LEU A 1 255 ? 13.473 -1.288 -9.217 1.00 90.56 255 LEU A C 1
ATOM 1934 O O . LEU A 1 255 ? 13.734 -1.129 -10.409 1.00 90.56 255 LEU A O 1
ATOM 1938 N N . GLN A 1 256 ? 14.079 -0.584 -8.259 1.00 95.25 256 GLN A N 1
ATOM 1939 C CA . GLN A 1 256 ? 15.167 0.357 -8.528 1.00 95.25 256 GLN A CA 1
ATOM 1940 C C . GLN A 1 256 ? 16.395 -0.351 -9.112 1.00 95.25 256 GLN A C 1
ATOM 1942 O O . GLN A 1 256 ? 16.942 0.116 -10.109 1.00 95.25 256 GLN A O 1
ATOM 1947 N N . GLU A 1 257 ? 16.790 -1.497 -8.556 1.00 96.81 257 GLU A N 1
ATOM 1948 C CA . GLU A 1 257 ? 17.899 -2.308 -9.075 1.00 96.81 257 GLU A CA 1
ATOM 1949 C C . GLU A 1 257 ? 17.627 -2.804 -10.503 1.00 96.81 257 GLU A C 1
ATOM 1951 O O . GLU A 1 257 ? 18.487 -2.690 -11.379 1.00 96.81 257 GLU A O 1
ATOM 1956 N N . GLN A 1 258 ? 16.415 -3.299 -10.773 1.00 94.31 258 GLN A N 1
ATOM 195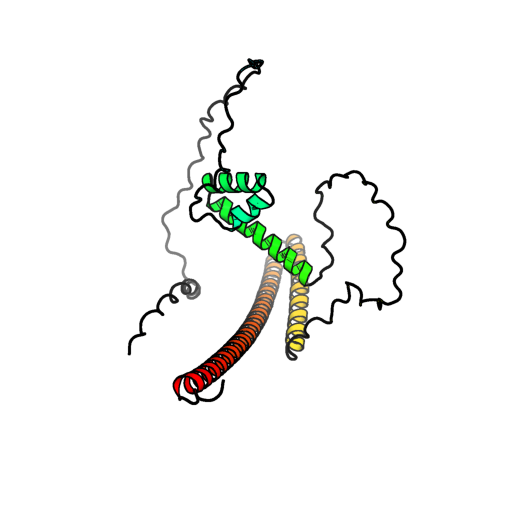7 C CA . GLN A 1 258 ? 16.003 -3.709 -12.120 1.00 94.31 258 GLN A CA 1
ATOM 1958 C C . GLN A 1 258 ? 16.041 -2.542 -13.112 1.00 94.31 258 GLN A C 1
ATOM 1960 O O . GLN A 1 258 ? 16.498 -2.700 -14.244 1.00 94.31 258 GLN A O 1
ATOM 1965 N N . LEU A 1 259 ? 15.586 -1.363 -12.690 1.00 94.56 259 LEU A N 1
ATOM 1966 C CA . LEU A 1 259 ? 15.592 -0.162 -13.514 1.00 94.56 259 LEU A CA 1
ATOM 1967 C C . LEU A 1 259 ? 17.018 0.300 -13.838 1.00 94.56 259 LEU A C 1
ATOM 1969 O O . LEU A 1 259 ? 17.296 0.637 -14.989 1.00 94.56 259 LEU A O 1
ATOM 1973 N N . GLU A 1 260 ? 17.931 0.282 -12.867 1.00 97.31 260 GLU A N 1
ATOM 1974 C CA . GLU A 1 260 ? 19.340 0.610 -13.113 1.00 97.31 260 GLU A CA 1
ATOM 1975 C C . GLU A 1 260 ? 20.019 -0.416 -14.024 1.00 97.31 260 GLU A C 1
ATOM 1977 O O . GLU A 1 260 ? 20.754 -0.029 -14.933 1.00 97.31 260 GLU A O 1
ATOM 1982 N N . ARG A 1 261 ? 19.698 -1.707 -13.879 1.00 97.50 261 ARG A N 1
ATOM 1983 C CA . ARG A 1 261 ? 20.169 -2.745 -14.803 1.00 97.50 261 ARG A CA 1
ATOM 1984 C C . ARG A 1 261 ? 19.719 -2.477 -16.240 1.00 97.50 261 ARG A C 1
ATOM 1986 O O . ARG A 1 261 ? 20.548 -2.466 -17.143 1.00 97.50 261 ARG A O 1
ATOM 1993 N N . VAL A 1 262 ? 18.432 -2.211 -16.459 1.00 97.06 262 VAL A N 1
ATOM 1994 C CA . VAL A 1 262 ? 17.906 -1.923 -17.805 1.00 97.06 262 VAL A CA 1
ATOM 1995 C C . VAL A 1 262 ? 18.528 -0.651 -18.385 1.00 97.06 262 VAL A C 1
ATOM 1997 O O . VAL A 1 262 ? 18.866 -0.617 -19.566 1.00 97.06 262 VAL A O 1
ATOM 2000 N N . LYS A 1 263 ? 18.731 0.397 -17.576 1.00 95.19 263 LYS A N 1
ATOM 2001 C CA . LYS A 1 263 ? 19.449 1.602 -18.024 1.00 95.19 263 LYS A CA 1
ATOM 2002 C C . LYS A 1 263 ? 20.874 1.286 -18.465 1.00 95.19 263 LYS A C 1
ATOM 2004 O O . LYS A 1 263 ? 21.321 1.831 -19.470 1.00 95.19 263 LYS A O 1
ATOM 2009 N N . GLN A 1 264 ? 21.580 0.442 -17.719 1.00 98.12 264 GLN A N 1
ATOM 2010 C CA . GLN A 1 264 ? 22.939 0.038 -18.054 1.00 98.12 264 GLN A CA 1
ATOM 2011 C C . GLN A 1 264 ? 22.977 -0.744 -19.375 1.00 98.12 264 GLN A C 1
ATOM 2013 O O . GLN A 1 264 ? 23.745 -0.385 -20.262 1.00 98.12 264 GLN A O 1
ATOM 2018 N N . GLU A 1 265 ? 22.072 -1.707 -19.561 1.00 97.31 265 GLU A N 1
ATOM 2019 C CA . GLU A 1 265 ? 21.929 -2.451 -20.822 1.00 97.31 265 GLU A CA 1
ATOM 2020 C C . GLU A 1 265 ? 21.614 -1.521 -22.012 1.00 97.31 265 GLU A C 1
ATOM 2022 O O . GLU A 1 265 ? 22.113 -1.718 -23.120 1.00 97.31 265 GLU A O 1
ATOM 2027 N N . LEU A 1 266 ? 20.800 -0.478 -21.805 1.00 97.50 266 LEU A N 1
ATOM 2028 C CA . LEU A 1 266 ? 20.522 0.521 -22.841 1.00 97.50 266 LEU A CA 1
ATOM 2029 C C . LEU A 1 266 ? 21.760 1.352 -23.195 1.00 97.50 266 LEU A C 1
ATOM 2031 O O . LEU A 1 266 ? 22.012 1.552 -24.381 1.00 97.50 266 LEU A O 1
ATOM 2035 N N . ARG A 1 267 ? 22.540 1.794 -22.200 1.00 98.06 267 ARG A N 1
ATOM 2036 C CA . ARG A 1 267 ? 23.800 2.525 -22.427 1.00 98.06 267 ARG A CA 1
ATOM 2037 C C . ARG A 1 267 ? 24.820 1.677 -23.180 1.00 98.06 267 ARG A C 1
ATOM 2039 O O . ARG A 1 267 ? 25.493 2.187 -24.065 1.00 98.06 267 ARG A O 1
ATOM 2046 N N . GLU A 1 268 ? 24.921 0.392 -22.849 1.00 98.38 268 GLU A N 1
ATOM 2047 C CA . GLU A 1 268 ? 25.804 -0.549 -23.545 1.00 98.38 268 GLU A CA 1
ATOM 2048 C C . GLU A 1 268 ? 25.403 -0.694 -25.013 1.00 98.38 268 GLU A C 1
ATOM 2050 O O . GLU A 1 268 ? 26.234 -0.514 -25.899 1.00 98.38 268 GLU A O 1
ATOM 2055 N N . ARG A 1 269 ? 24.110 -0.896 -25.292 1.00 98.38 269 ARG A N 1
ATOM 2056 C CA . ARG A 1 269 ? 23.596 -0.952 -26.670 1.00 98.38 269 ARG A CA 1
ATOM 2057 C C . ARG A 1 269 ? 23.797 0.351 -27.436 1.00 98.38 269 ARG A C 1
ATOM 2059 O O . ARG A 1 269 ? 23.992 0.318 -28.647 1.00 98.38 269 ARG A O 1
ATOM 2066 N N . GLU A 1 270 ? 23.678 1.493 -26.768 1.00 98.25 270 GLU A N 1
ATOM 2067 C CA . GLU A 1 270 ? 23.932 2.800 -27.373 1.00 98.25 270 GLU A CA 1
ATOM 2068 C C . GLU A 1 270 ? 25.415 2.952 -27.731 1.00 98.25 270 GLU A C 1
ATOM 2070 O O . GLU A 1 270 ? 25.728 3.253 -28.879 1.00 98.25 270 GLU A O 1
ATOM 2075 N N . ALA A 1 271 ? 26.326 2.614 -26.814 1.00 98.44 271 ALA A N 1
ATOM 2076 C CA . ALA A 1 271 ? 27.765 2.616 -27.074 1.00 98.44 271 ALA A CA 1
ATOM 2077 C C . ALA A 1 271 ? 28.168 1.641 -28.198 1.00 98.44 271 ALA A C 1
ATOM 2079 O O . ALA A 1 271 ? 28.990 1.979 -29.048 1.00 98.44 271 ALA A O 1
ATOM 2080 N N . GLU A 1 272 ? 27.567 0.448 -28.249 1.00 98.31 272 GLU A N 1
ATOM 2081 C CA . GLU A 1 272 ? 27.763 -0.509 -29.345 1.00 98.31 272 GLU A CA 1
ATOM 2082 C C . GLU A 1 272 ? 27.301 0.056 -30.693 1.00 98.31 272 GLU A C 1
ATOM 2084 O O . GLU A 1 272 ? 27.979 -0.122 -31.707 1.00 98.31 272 GLU A O 1
ATOM 2089 N N . ARG A 1 273 ? 26.152 0.746 -30.721 1.00 98.56 273 ARG A N 1
ATOM 2090 C CA . ARG A 1 273 ? 25.635 1.390 -31.937 1.00 98.56 273 ARG A CA 1
ATOM 2091 C C . ARG A 1 273 ? 26.561 2.497 -32.419 1.00 98.56 273 ARG A C 1
ATOM 2093 O O . ARG A 1 273 ? 26.881 2.501 -33.605 1.00 98.56 273 ARG A O 1
ATOM 2100 N N . GLU A 1 274 ? 27.008 3.377 -31.528 1.00 98.62 274 GLU A N 1
ATOM 2101 C CA . GLU A 1 274 ? 27.960 4.444 -31.861 1.00 98.62 274 GLU A CA 1
ATOM 2102 C C . GLU A 1 274 ? 29.268 3.857 -32.410 1.00 98.62 274 GLU A C 1
ATOM 2104 O O . GLU A 1 274 ? 29.705 4.238 -33.491 1.00 98.62 274 GLU A O 1
ATOM 2109 N N . ALA A 1 275 ? 29.811 2.805 -31.786 1.00 98.38 275 ALA A N 1
ATOM 2110 C CA . ALA A 1 275 ? 31.011 2.133 -32.289 1.00 98.38 275 ALA A CA 1
ATOM 2111 C C . ALA A 1 275 ? 30.831 1.518 -33.694 1.00 98.38 275 ALA A C 1
ATOM 2113 O O . ALA A 1 275 ? 31.778 1.467 -34.481 1.00 98.38 275 ALA A O 1
ATOM 2114 N N . ILE A 1 276 ? 29.633 1.024 -34.034 1.00 97.88 276 ILE A N 1
ATOM 2115 C CA . ILE A 1 276 ? 29.324 0.544 -35.391 1.00 97.88 276 ILE A CA 1
ATOM 2116 C C . ILE A 1 276 ? 29.252 1.715 -36.381 1.00 97.88 276 ILE A C 1
ATOM 2118 O O . ILE A 1 276 ? 29.710 1.571 -37.517 1.00 97.88 276 ILE A O 1
ATOM 2122 N N . ILE A 1 277 ? 28.666 2.845 -35.974 1.00 97.31 277 ILE A N 1
ATOM 2123 C CA . ILE A 1 277 ? 28.565 4.059 -36.794 1.00 97.31 277 ILE A CA 1
ATOM 2124 C C . ILE A 1 277 ? 29.961 4.612 -37.081 1.00 97.31 277 ILE A C 1
ATOM 2126 O O . ILE A 1 277 ? 30.275 4.824 -38.250 1.00 97.31 277 ILE A O 1
ATOM 2130 N N . ASP A 1 278 ? 30.810 4.748 -36.064 1.00 97.50 278 ASP A N 1
ATOM 2131 C CA . ASP A 1 278 ? 32.181 5.245 -36.203 1.00 97.50 278 ASP A CA 1
ATOM 2132 C C . ASP A 1 278 ? 32.992 4.391 -37.181 1.00 97.50 278 ASP A C 1
ATOM 2134 O O . ASP A 1 278 ? 33.538 4.917 -38.147 1.00 97.50 278 ASP A O 1
ATOM 2138 N N . ARG A 1 279 ? 32.968 3.056 -37.038 1.00 96.38 279 ARG A N 1
ATOM 2139 C CA . ARG A 1 279 ? 33.626 2.147 -37.998 1.00 96.38 279 ARG A CA 1
ATOM 2140 C C . ARG A 1 279 ? 33.103 2.323 -39.423 1.00 96.38 279 ARG A C 1
ATOM 2142 O O . ARG A 1 279 ? 33.861 2.232 -40.384 1.00 96.38 279 ARG A O 1
ATOM 2149 N N . ARG A 1 280 ? 31.793 2.541 -39.592 1.00 95.88 280 ARG A N 1
ATOM 2150 C CA . ARG A 1 280 ? 31.210 2.791 -40.919 1.00 95.88 280 ARG A CA 1
ATOM 2151 C C . ARG A 1 280 ? 31.651 4.140 -41.480 1.00 95.88 280 ARG A C 1
ATOM 2153 O O . ARG A 1 280 ? 31.918 4.211 -42.673 1.00 95.88 280 ARG A O 1
ATOM 2160 N N . LEU A 1 281 ? 31.734 5.180 -40.655 1.00 95.62 281 LEU A N 1
ATOM 2161 C CA . LEU A 1 281 ? 32.234 6.493 -41.062 1.00 95.62 281 LEU A CA 1
ATOM 2162 C C . LEU A 1 281 ? 33.711 6.428 -41.451 1.00 95.62 281 LEU A C 1
ATOM 2164 O O . LEU A 1 281 ? 34.071 6.956 -42.497 1.00 95.62 281 LEU A O 1
ATOM 2168 N N . GLU A 1 282 ? 34.540 5.732 -40.673 1.00 94.31 282 GLU A N 1
ATOM 2169 C CA . GLU A 1 282 ? 35.944 5.472 -41.004 1.00 94.31 282 GLU A CA 1
ATOM 2170 C C . GLU A 1 282 ? 36.076 4.743 -42.346 1.00 94.31 282 GLU A C 1
ATOM 2172 O O . GLU A 1 282 ? 36.841 5.186 -43.197 1.00 94.31 282 GLU A O 1
ATOM 2177 N N . ASN A 1 283 ? 35.275 3.700 -42.591 1.00 89.44 283 ASN A N 1
ATOM 2178 C CA . ASN A 1 283 ? 35.264 2.998 -43.880 1.00 89.44 283 ASN A CA 1
ATOM 2179 C C . ASN A 1 283 ? 34.845 3.905 -45.053 1.00 89.44 283 ASN A C 1
ATOM 2181 O O . ASN A 1 283 ? 35.353 3.749 -46.160 1.00 89.44 283 ASN A O 1
ATOM 2185 N N . LEU A 1 284 ? 33.919 4.846 -44.832 1.00 90.06 284 LEU A N 1
ATOM 2186 C CA . LEU A 1 284 ? 33.440 5.772 -45.866 1.00 90.06 284 LEU A CA 1
ATOM 2187 C C . LEU A 1 284 ? 34.411 6.935 -46.128 1.00 90.06 284 LEU A C 1
ATOM 2189 O O . LEU A 1 284 ? 34.516 7.392 -47.264 1.00 90.06 284 LEU A O 1
ATOM 2193 N N . LEU A 1 285 ? 35.106 7.428 -45.099 1.00 92.56 285 LEU A N 1
ATOM 2194 C CA . LEU A 1 285 ? 36.042 8.558 -45.189 1.00 92.56 285 LEU A CA 1
ATOM 2195 C C . LEU A 1 285 ? 37.478 8.120 -45.519 1.00 92.56 285 LEU A C 1
ATOM 2197 O O . LEU A 1 285 ? 38.226 8.886 -46.121 1.00 92.56 285 LEU A O 1
ATOM 2201 N N . GLY A 1 286 ? 37.863 6.905 -45.124 1.00 82.31 286 GLY A N 1
ATOM 2202 C CA . GLY A 1 286 ? 39.221 6.356 -45.194 1.00 82.31 286 GLY A CA 1
ATOM 2203 C C . GLY A 1 286 ? 39.697 5.913 -46.579 1.00 82.31 286 GLY A C 1
ATOM 2204 O O . GLY A 1 286 ? 40.842 5.496 -46.710 1.00 82.31 286 GLY A O 1
ATOM 2205 N N . GLY A 1 287 ? 38.877 6.043 -47.625 1.00 56.44 287 GLY A N 1
ATOM 2206 C CA . GLY A 1 287 ? 39.393 6.032 -48.993 1.00 56.44 287 GLY A CA 1
ATOM 2207 C C . GLY A 1 287 ? 39.848 4.678 -49.550 1.00 56.44 287 GLY A C 1
ATOM 2208 O O . GLY A 1 287 ? 40.763 4.655 -50.362 1.00 56.44 287 GLY A O 1
ATOM 2209 N N . GLU A 1 288 ? 39.163 3.572 -49.252 1.00 55.19 288 GLU A N 1
ATOM 2210 C CA . GLU A 1 288 ? 39.042 2.472 -50.233 1.00 55.19 288 GLU A CA 1
ATOM 2211 C C . GLU A 1 288 ? 37.821 2.725 -51.132 1.00 55.19 288 GLU A C 1
ATOM 2213 O O . GLU A 1 288 ? 36.914 1.911 -51.282 1.00 55.19 288 GLU A O 1
ATOM 2218 N N . GLY A 1 289 ? 37.798 3.906 -51.751 1.00 52.38 289 GLY A N 1
ATOM 2219 C CA . GLY A 1 289 ? 36.841 4.277 -52.791 1.00 52.38 289 GLY A CA 1
ATOM 2220 C C . GLY A 1 289 ? 37.115 3.613 -54.142 1.00 52.38 289 GLY A C 1
ATOM 2221 O O . GLY A 1 289 ? 36.696 4.165 -55.150 1.00 52.38 289 GLY A O 1
ATOM 2222 N N . ASP A 1 290 ? 37.827 2.482 -54.190 1.00 52.16 290 ASP A N 1
ATOM 2223 C CA . ASP A 1 290 ? 38.349 1.962 -55.461 1.00 52.16 290 ASP A CA 1
ATOM 2224 C C . ASP A 1 290 ? 37.689 0.670 -55.962 1.00 52.16 290 ASP A C 1
ATOM 2226 O O . ASP A 1 290 ? 37.998 0.233 -57.068 1.00 52.16 290 ASP A O 1
ATOM 2230 N N . ARG A 1 291 ? 36.764 0.043 -55.212 1.00 51.31 291 ARG A N 1
ATOM 2231 C CA . ARG A 1 291 ? 35.986 -1.119 -55.707 1.00 51.31 291 ARG A CA 1
ATOM 2232 C C . ARG A 1 291 ? 34.593 -1.231 -55.082 1.00 51.31 291 ARG A C 1
ATOM 2234 O O . ARG A 1 291 ? 34.344 -2.129 -54.282 1.00 51.31 291 ARG A O 1
ATOM 2241 N N . TRP A 1 292 ? 33.688 -0.346 -55.480 1.00 55.03 292 TRP A N 1
ATOM 2242 C CA . TRP A 1 292 ? 32.242 -0.584 -55.434 1.00 55.03 292 TRP A CA 1
ATOM 2243 C C . TRP A 1 292 ? 31.645 -0.287 -56.803 1.00 55.03 292 TRP A C 1
ATOM 2245 O O . TRP A 1 292 ? 32.107 0.688 -57.435 1.00 55.03 292 TRP A O 1
#

Sequence (292 aa):
MRFTILILVALGFGWSAASVLAQPPGGPPPGGPGVQPPPPADVGDRPPAPPPDGPDGGGAPPAGAPGRRLFESPAGPPPGGPGDPLLRLVHARRPDLARRLMELRERSPERFRAVIADALLSQLEAALDRAEGGPPRPGLPGRPEGRGPRGDRPLMPDRFGPGERPGPGPGSRGPGPQGPPGDEAVESRVRDLEQRVHELEQQTRELARRTREVTEADRPAAREELRKRLREQFELRGELRKLHAERMERQLRMLQEQLERVKQELREREAEREAIIDRRLENLLGGEGDRW

Radius of gyration: 35.21 Å; Cα contacts (8 Å, |Δi|>4): 46; chains: 1; bounding box: 86×65×97 Å

Mean predicted aligned error: 19.83 Å

Nearest PDB structures (foldseek):
  8qbw-assembly1_A  TM=5.625E-01  e=4.307E+00  Nostoc punctiforme
  8qbr-assembly1_A  TM=5.412E-01  e=6.711E+00  Nostoc punctiforme

Foldseek 3Di:
DDDDDDDDPDPDPDDDDPPPPPDDPDDDDDDDDDPDDDDDDDPDDDDDDDDDDDDDDDDDDDDDDDDDDDDPDPPDDPPDDPDDVVLVVCCVVPVPVSVVLVVCCVVPVVVSVVVVVVVVVVVVVVVVCVVVVPDDPPDDDDDPDPPDDDDDDDDDDDPDDPDDDPDDDDDPPDDPDDPDPPCPVLVVVLVVLVVVLVVLVVVLVVLVVVLVVDDPVCNVVSVVVSVVSVVVSVVSVVVSVVSVVVVVVVVVVVVVVVVVVVVVVVVVVVVVVVVVVVVVVCVVVVDPPPDD